Protein AF-A0A2G3DRL0-F1 (afdb_monomer)

Organism: NCBI:txid46206

Structure (mmCIF, N/CA/C/O backbone):
data_AF-A0A2G3DRL0-F1
#
_entry.id   AF-A0A2G3DRL0-F1
#
loop_
_atom_site.group_PDB
_atom_site.id
_atom_site.type_symbol
_atom_site.label_atom_id
_atom_site.label_alt_id
_atom_site.label_comp_id
_atom_site.label_asym_id
_atom_site.label_entity_id
_atom_site.label_seq_id
_atom_site.pdbx_PDB_ins_code
_atom_site.Cartn_x
_atom_site.Cartn_y
_atom_site.Cartn_z
_atom_site.occupancy
_atom_site.B_iso_or_equiv
_atom_site.auth_seq_id
_atom_site.auth_comp_id
_atom_site.auth_asym_id
_atom_site.auth_atom_id
_atom_site.pdbx_PDB_model_num
ATOM 1 N N . MET A 1 1 ? 20.044 -5.148 -5.518 1.00 43.28 1 MET A N 1
ATOM 2 C CA . MET A 1 1 ? 19.306 -4.463 -4.436 1.00 43.28 1 MET A CA 1
ATOM 3 C C . MET A 1 1 ? 18.509 -3.360 -5.099 1.00 43.28 1 MET A C 1
ATOM 5 O O . MET A 1 1 ? 19.130 -2.564 -5.788 1.00 43.28 1 MET A O 1
ATOM 9 N N . SER A 1 2 ? 17.181 -3.342 -4.947 1.00 51.62 2 SER A N 1
ATOM 10 C CA . SER A 1 2 ? 16.343 -2.254 -5.471 1.00 51.62 2 SER A CA 1
ATOM 11 C C . SER A 1 2 ? 16.831 -0.926 -4.881 1.00 51.62 2 SER A C 1
ATOM 13 O O . SER A 1 2 ? 16.888 -0.779 -3.656 1.00 51.62 2 SER A O 1
ATOM 15 N N . ARG A 1 3 ? 17.259 0.019 -5.732 1.00 58.31 3 ARG A N 1
ATOM 16 C CA . ARG A 1 3 ? 17.622 1.378 -5.305 1.00 58.31 3 ARG A CA 1
ATOM 17 C C . ARG A 1 3 ? 16.341 2.087 -4.873 1.00 58.31 3 ARG A C 1
ATOM 19 O O . ARG A 1 3 ? 15.696 2.754 -5.673 1.00 58.31 3 ARG A O 1
ATOM 26 N N . ARG A 1 4 ? 15.966 1.950 -3.599 1.00 67.38 4 ARG A N 1
ATOM 27 C CA . ARG A 1 4 ? 14.940 2.810 -3.002 1.00 67.38 4 ARG A CA 1
ATOM 28 C C . ARG A 1 4 ? 15.447 4.248 -3.033 1.00 67.38 4 ARG A C 1
ATOM 30 O O . ARG A 1 4 ? 16.398 4.592 -2.336 1.00 67.38 4 ARG A O 1
ATOM 37 N N . THR A 1 5 ? 14.823 5.076 -3.856 1.00 85.38 5 THR A N 1
ATOM 38 C CA . THR A 1 5 ? 15.079 6.516 -3.931 1.00 85.38 5 THR A CA 1
ATOM 39 C C . THR A 1 5 ? 14.207 7.267 -2.925 1.00 85.38 5 THR A C 1
ATOM 41 O O . THR A 1 5 ? 13.182 6.754 -2.458 1.00 85.38 5 THR A O 1
ATOM 44 N N . ALA A 1 6 ? 14.571 8.510 -2.603 1.00 90.12 6 ALA A N 1
ATOM 45 C CA . ALA A 1 6 ? 13.720 9.390 -1.800 1.00 90.12 6 ALA A CA 1
ATOM 46 C C . ALA A 1 6 ? 12.315 9.553 -2.416 1.00 90.12 6 ALA A C 1
ATOM 48 O O . ALA A 1 6 ? 11.322 9.573 -1.688 1.00 90.12 6 ALA A O 1
ATOM 49 N N . GLU A 1 7 ? 12.225 9.583 -3.749 1.00 92.81 7 GLU A N 1
ATOM 50 C CA . GLU A 1 7 ? 10.963 9.651 -4.490 1.00 92.81 7 GLU A CA 1
ATOM 51 C C . GLU A 1 7 ? 10.116 8.389 -4.306 1.00 92.81 7 GLU A C 1
ATOM 53 O O . GLU A 1 7 ? 8.929 8.496 -4.005 1.00 92.81 7 GLU A O 1
ATOM 58 N N . SER A 1 8 ? 10.728 7.201 -4.379 1.00 92.50 8 SER A N 1
ATOM 59 C CA . SER A 1 8 ? 10.018 5.934 -4.155 1.00 92.50 8 SER A CA 1
ATOM 60 C C . SER A 1 8 ? 9.408 5.836 -2.754 1.00 92.50 8 SER A C 1
ATOM 62 O O . SER A 1 8 ? 8.253 5.444 -2.591 1.00 92.50 8 SER A O 1
ATOM 64 N N . ASN A 1 9 ? 10.141 6.285 -1.731 1.00 94.62 9 ASN A N 1
ATOM 65 C CA . ASN A 1 9 ? 9.632 6.323 -0.362 1.00 94.62 9 ASN A CA 1
ATOM 66 C C . ASN A 1 9 ? 8.541 7.393 -0.188 1.00 94.62 9 ASN A C 1
ATOM 68 O O . ASN A 1 9 ? 7.600 7.196 0.582 1.00 94.62 9 ASN A O 1
ATOM 72 N N . LYS A 1 10 ? 8.645 8.526 -0.897 1.00 96.12 10 LYS A N 1
ATOM 73 C CA . LYS A 1 10 ? 7.611 9.569 -0.911 1.00 96.12 10 LYS A CA 1
ATOM 74 C C . LYS A 1 10 ? 6.309 9.051 -1.526 1.00 96.12 10 LYS A C 1
ATOM 76 O O . LYS A 1 10 ? 5.257 9.308 -0.945 1.00 96.12 10 LYS A O 1
ATOM 81 N N . ALA A 1 11 ? 6.378 8.284 -2.616 1.00 97.19 11 ALA A N 1
ATOM 82 C CA . ALA A 1 11 ? 5.212 7.665 -3.248 1.00 97.19 11 ALA A CA 1
ATOM 83 C C . ALA A 1 11 ? 4.461 6.742 -2.280 1.00 97.19 11 ALA A C 1
ATOM 85 O O . ALA A 1 11 ? 3.256 6.896 -2.108 1.00 97.19 11 ALA A O 1
ATOM 86 N N . ILE A 1 12 ? 5.176 5.865 -1.564 1.00 97.56 12 ILE A N 1
ATOM 87 C CA . ILE A 1 12 ? 4.578 4.964 -0.561 1.00 97.56 12 ILE A CA 1
ATOM 88 C C . ILE A 1 12 ? 3.888 5.760 0.556 1.00 97.56 12 ILE A C 1
ATOM 90 O O . ILE A 1 12 ? 2.754 5.461 0.924 1.00 97.56 12 ILE A O 1
ATOM 94 N N . LYS A 1 13 ? 4.541 6.802 1.087 1.00 97.56 13 LYS A N 1
ATOM 95 C CA . LYS A 1 13 ? 3.939 7.665 2.120 1.00 97.56 13 LYS A CA 1
ATOM 96 C C . LYS A 1 13 ? 2.672 8.354 1.611 1.00 97.56 13 LYS A C 1
ATOM 98 O O . LYS A 1 13 ? 1.670 8.400 2.315 1.00 97.56 13 LYS A O 1
ATOM 103 N N . GLN A 1 14 ? 2.710 8.890 0.393 1.00 98.25 14 GLN A N 1
ATOM 104 C CA . GLN A 1 14 ? 1.556 9.539 -0.223 1.00 98.25 14 GLN A CA 1
ATOM 105 C C . GLN A 1 14 ? 0.418 8.552 -0.501 1.00 98.25 14 GLN A C 1
ATOM 107 O O . GLN A 1 14 ? -0.737 8.919 -0.301 1.00 98.25 14 GLN A O 1
ATOM 112 N N . ALA A 1 15 ? 0.726 7.318 -0.901 1.00 98.38 15 ALA A N 1
ATOM 113 C CA . ALA A 1 15 ? -0.263 6.262 -1.074 1.00 98.38 15 ALA A CA 1
ATOM 114 C C . ALA A 1 15 ? -0.976 5.948 0.249 1.00 98.38 15 ALA A C 1
ATOM 116 O O . ALA A 1 15 ? -2.199 5.985 0.286 1.00 98.38 15 ALA A O 1
ATOM 117 N N . TRP A 1 16 ? -0.248 5.765 1.359 1.00 98.56 16 TRP A N 1
ATOM 118 C CA . TRP A 1 16 ? -0.868 5.561 2.681 1.00 98.56 16 TRP A CA 1
ATOM 119 C C . TRP A 1 16 ? -1.750 6.740 3.117 1.00 98.56 16 TRP A C 1
ATOM 121 O O . TRP A 1 16 ? -2.824 6.544 3.683 1.00 98.56 16 TRP A O 1
ATOM 131 N N . LEU A 1 17 ? -1.345 7.979 2.816 1.00 98.31 17 LEU A N 1
ATOM 132 C CA . LEU A 1 17 ? -2.173 9.160 3.084 1.00 98.31 17 LEU A CA 1
ATOM 133 C C . LEU A 1 17 ? -3.450 9.192 2.234 1.00 98.31 17 LEU A C 1
ATOM 135 O O . LEU A 1 17 ? -4.492 9.622 2.731 1.00 98.31 17 LEU A O 1
ATOM 139 N N . LYS A 1 18 ? -3.384 8.770 0.964 1.00 98.06 18 LYS A N 1
ATOM 140 C CA . LYS A 1 18 ? -4.574 8.602 0.116 1.00 98.06 18 LYS A CA 1
ATOM 141 C C . LYS A 1 18 ? -5.473 7.497 0.670 1.00 98.06 18 LYS A C 1
ATOM 143 O O . LYS A 1 18 ? -6.673 7.716 0.781 1.00 98.06 18 LYS A O 1
ATOM 148 N N . GLU A 1 19 ? -4.891 6.381 1.097 1.00 98.38 19 GLU A N 1
ATOM 149 C CA . GLU A 1 19 ? -5.623 5.247 1.663 1.00 98.38 19 GLU A CA 1
ATOM 150 C C . GLU A 1 19 ? -6.390 5.637 2.924 1.00 98.38 19 GLU A C 1
ATOM 152 O O . GLU A 1 19 ? -7.589 5.399 3.024 1.00 98.38 19 GLU A O 1
ATOM 157 N N . LYS A 1 20 ? -5.741 6.360 3.844 1.00 97.88 20 LYS A N 1
ATOM 158 C CA . LYS A 1 20 ? -6.407 6.912 5.029 1.00 97.88 20 LYS A CA 1
ATOM 159 C C . LYS A 1 20 ? -7.617 7.777 4.659 1.00 97.88 20 LYS A C 1
ATOM 161 O O . LYS A 1 20 ? -8.640 7.699 5.328 1.00 97.88 20 LYS A O 1
ATOM 166 N N . LYS A 1 21 ? -7.529 8.597 3.604 1.00 97.31 21 LYS A N 1
ATOM 167 C CA . LYS A 1 21 ? -8.662 9.420 3.139 1.00 97.31 21 LYS A CA 1
ATOM 168 C C . LYS A 1 21 ? -9.796 8.580 2.552 1.00 97.31 21 LYS A C 1
ATOM 170 O O . LYS A 1 21 ? -10.949 8.933 2.765 1.00 97.31 21 LYS A O 1
ATOM 175 N N . LEU A 1 22 ? -9.479 7.501 1.835 1.00 97.06 22 LEU A N 1
ATOM 176 C CA . LEU A 1 22 ? -10.484 6.570 1.318 1.00 97.06 22 LEU A CA 1
ATOM 177 C C . LEU A 1 22 ? -11.220 5.886 2.467 1.00 97.06 22 LEU A C 1
ATOM 179 O O . LEU A 1 22 ? -12.448 5.912 2.488 1.00 97.06 22 LEU A O 1
ATOM 183 N N . ILE A 1 23 ? -10.481 5.388 3.461 1.00 97.12 23 ILE A N 1
ATOM 184 C CA . ILE A 1 23 ? -11.063 4.761 4.654 1.00 97.12 23 ILE A CA 1
ATOM 185 C C . ILE A 1 23 ? -11.966 5.754 5.381 1.00 97.12 23 ILE A C 1
ATOM 187 O O . ILE A 1 23 ? -13.070 5.390 5.778 1.00 97.12 23 ILE A O 1
ATOM 191 N N . LEU A 1 24 ? -11.550 7.026 5.467 1.00 94.50 24 LEU A N 1
ATOM 192 C CA . LEU A 1 24 ? -12.365 8.109 6.025 1.00 94.50 24 LEU A CA 1
ATOM 193 C C . LEU A 1 24 ? -13.694 8.357 5.285 1.00 94.50 24 LEU A C 1
ATOM 195 O O . LEU A 1 24 ? -14.613 8.935 5.858 1.00 94.50 24 LEU A O 1
ATOM 199 N N . ALA A 1 25 ? -13.810 7.897 4.041 1.00 94.50 25 ALA A N 1
ATOM 200 C CA . ALA A 1 25 ? -15.017 7.955 3.223 1.00 94.50 25 ALA A CA 1
ATOM 201 C C . ALA A 1 25 ? -15.748 6.598 3.117 1.00 94.50 25 ALA A C 1
ATOM 203 O O . ALA A 1 25 ? -16.651 6.463 2.296 1.00 94.50 25 ALA A O 1
ATOM 204 N N . GLY A 1 26 ? -15.358 5.584 3.901 1.00 95.69 26 GLY A N 1
ATOM 205 C CA . GLY A 1 26 ? -15.928 4.231 3.826 1.00 95.69 26 GLY A CA 1
ATOM 206 C C . GLY A 1 26 ? -15.463 3.409 2.615 1.00 95.69 26 GLY A C 1
ATOM 207 O O . GLY A 1 26 ? -16.084 2.402 2.278 1.00 95.69 26 GLY A O 1
ATOM 208 N N . MET A 1 27 ? -14.378 3.828 1.963 1.00 97.25 27 MET A N 1
ATOM 209 C CA . MET A 1 27 ? -13.802 3.212 0.764 1.00 97.25 27 MET A CA 1
ATOM 210 C C . MET A 1 27 ? -12.379 2.697 1.040 1.00 97.25 27 MET A C 1
ATOM 212 O O . MET A 1 27 ? -11.757 3.049 2.037 1.00 97.25 27 MET A O 1
ATOM 216 N N . GLY A 1 28 ? -11.814 1.907 0.134 1.00 97.31 28 GLY A N 1
ATOM 217 C CA . GLY A 1 28 ? -10.419 1.465 0.210 1.00 97.31 28 GLY A CA 1
ATOM 218 C C . GLY A 1 28 ? -9.905 0.955 -1.130 1.00 97.31 28 GLY A C 1
ATOM 219 O O . GLY A 1 28 ? -10.687 0.699 -2.042 1.00 97.31 28 GLY A O 1
ATOM 220 N N . THR A 1 29 ? -8.590 0.816 -1.274 1.00 97.00 29 THR A N 1
ATOM 221 C CA . THR A 1 29 ? -7.977 0.064 -2.389 1.00 97.00 29 THR A CA 1
ATOM 222 C C . THR A 1 29 ? -7.842 -1.428 -2.079 1.00 97.00 29 THR A C 1
ATOM 224 O O . THR A 1 29 ? -7.619 -2.237 -2.981 1.00 97.00 29 THR A O 1
ATOM 227 N N . ARG A 1 30 ? -8.025 -1.790 -0.806 1.00 95.88 30 ARG A N 1
ATOM 228 C CA . ARG A 1 30 ? -8.176 -3.148 -0.284 1.00 95.88 30 ARG A CA 1
ATOM 229 C C . ARG A 1 30 ? -9.362 -3.168 0.682 1.00 95.88 30 ARG A C 1
ATOM 231 O O . ARG A 1 30 ? -9.717 -2.132 1.245 1.00 95.88 30 ARG A O 1
ATOM 238 N N . ASP A 1 31 ? -9.967 -4.337 0.870 1.00 96.06 31 ASP A N 1
ATOM 239 C CA . ASP A 1 31 ? -11.017 -4.514 1.872 1.00 96.06 31 ASP A CA 1
ATOM 240 C C . ASP A 1 31 ? -10.373 -4.667 3.255 1.00 96.06 31 ASP A C 1
ATOM 242 O O . ASP A 1 31 ? -9.984 -5.758 3.673 1.00 96.06 31 ASP A O 1
ATOM 246 N N . TRP A 1 32 ? -10.139 -3.533 3.912 1.00 97.38 32 TRP A N 1
ATOM 247 C CA . TRP A 1 32 ? -9.475 -3.471 5.211 1.00 97.38 32 TRP A CA 1
ATOM 248 C C . TRP A 1 32 ? -10.397 -3.937 6.331 1.00 97.38 32 TRP A C 1
ATOM 250 O O . TRP A 1 32 ? -11.532 -3.464 6.446 1.00 97.38 32 TRP A O 1
ATOM 260 N N . SER A 1 33 ? -9.881 -4.775 7.233 1.00 96.69 33 SER A N 1
ATOM 261 C CA . SER A 1 33 ? -10.610 -5.109 8.458 1.00 96.69 33 SER A CA 1
ATOM 262 C C . SER A 1 33 ? -10.844 -3.853 9.316 1.00 96.69 33 SER A C 1
ATOM 264 O O . SER A 1 33 ? -10.078 -2.891 9.215 1.00 96.69 33 SER A O 1
ATOM 266 N N . PRO A 1 34 ? -11.865 -3.832 10.192 1.00 96.56 34 PRO A N 1
ATOM 267 C CA . PRO A 1 34 ? -12.086 -2.718 11.117 1.00 96.56 34 PRO A CA 1
ATOM 268 C C . PRO A 1 34 ? -10.842 -2.328 11.926 1.00 96.56 34 PRO A C 1
ATOM 270 O O . PRO A 1 34 ? -10.543 -1.146 12.087 1.00 96.56 34 PRO A O 1
ATOM 273 N N . GLU A 1 35 ? -10.083 -3.324 12.378 1.00 96.19 35 GLU A N 1
ATOM 274 C CA . GLU A 1 35 ? -8.835 -3.120 13.109 1.00 96.19 35 GLU A CA 1
ATOM 275 C C . GLU A 1 35 ? -7.765 -2.462 12.228 1.00 96.19 35 GLU A C 1
ATOM 277 O O . GLU A 1 35 ? -7.163 -1.463 12.616 1.00 96.19 35 GLU A O 1
ATOM 282 N N . GLN A 1 36 ? -7.580 -2.949 10.999 1.00 98.00 36 GLN A N 1
ATOM 283 C CA . GLN A 1 36 ? -6.641 -2.351 10.049 1.00 98.00 36 GLN A CA 1
ATOM 284 C C . GLN A 1 36 ? -7.041 -0.924 9.667 1.00 98.00 36 GLN A C 1
ATOM 286 O O . GLN A 1 36 ? -6.175 -0.060 9.535 1.00 98.00 36 GLN A O 1
ATOM 291 N N . GLN A 1 37 ? -8.340 -0.640 9.535 1.00 98.06 37 GLN A N 1
ATOM 292 C CA . GLN A 1 37 ? -8.831 0.719 9.310 1.00 98.06 37 GLN A CA 1
ATOM 293 C C . GLN A 1 37 ? -8.408 1.652 10.453 1.00 98.06 37 GLN A C 1
ATOM 295 O O . GLN A 1 37 ? -7.887 2.741 10.198 1.00 98.06 37 GLN A O 1
ATOM 300 N N . GLU A 1 38 ? -8.569 1.227 11.708 1.00 96.50 38 GLU A N 1
ATOM 301 C CA . GLU A 1 38 ? -8.145 2.002 12.877 1.00 96.50 38 GLU A CA 1
ATOM 302 C C . GLU A 1 38 ? -6.623 2.176 12.938 1.00 96.50 38 GLU A C 1
ATOM 304 O O . GLU A 1 38 ? -6.141 3.292 13.158 1.00 96.50 38 GLU A O 1
ATOM 309 N N . GLN A 1 39 ? -5.853 1.124 12.657 1.00 97.31 39 GLN A N 1
ATOM 310 C CA . GLN A 1 39 ? -4.393 1.193 12.562 1.00 97.31 39 GLN A CA 1
ATOM 311 C C . GLN A 1 39 ? -3.946 2.199 11.491 1.00 97.31 39 GLN A C 1
ATOM 313 O O . GLN A 1 39 ? -3.068 3.028 11.748 1.00 97.31 39 GLN A O 1
ATOM 318 N N . ILE A 1 40 ? -4.576 2.207 10.313 1.00 97.69 40 ILE A N 1
ATOM 319 C CA . ILE A 1 40 ? -4.260 3.163 9.241 1.00 97.69 40 ILE A CA 1
ATOM 320 C C . ILE A 1 40 ? -4.635 4.590 9.653 1.00 97.69 40 ILE A C 1
ATOM 322 O O . ILE A 1 40 ? -3.876 5.529 9.402 1.00 97.69 40 ILE A O 1
ATOM 326 N N . ILE A 1 41 ? -5.775 4.787 10.313 1.00 96.50 41 ILE A N 1
ATOM 327 C CA . ILE A 1 41 ? -6.199 6.114 10.771 1.00 96.50 41 ILE A CA 1
ATOM 328 C C . ILE A 1 41 ? -5.255 6.659 11.848 1.00 96.50 41 ILE A C 1
ATOM 330 O O . ILE A 1 41 ? -4.887 7.836 11.787 1.00 96.50 41 ILE A O 1
ATOM 334 N N . THR A 1 42 ? -4.846 5.833 12.807 1.00 95.31 42 THR A N 1
ATOM 335 C CA . THR A 1 42 ? -4.048 6.253 13.969 1.00 95.31 42 THR A CA 1
ATOM 336 C C . THR A 1 42 ? -2.552 6.314 13.665 1.00 95.31 42 THR A C 1
ATOM 338 O O . THR A 1 42 ? -1.914 7.335 13.915 1.00 95.31 42 THR A O 1
ATOM 341 N N . SER A 1 43 ? -1.997 5.254 13.077 1.00 94.31 43 SER A N 1
ATOM 342 C CA . SER A 1 43 ? -0.556 5.079 12.851 1.00 94.31 43 SER A CA 1
ATOM 343 C C . SER A 1 43 ? -0.116 5.336 11.406 1.00 94.31 43 SER A C 1
ATOM 345 O O . SER A 1 43 ? 1.074 5.510 11.141 1.00 94.31 43 SER A O 1
ATOM 347 N N . GLY A 1 44 ? -1.058 5.387 10.458 1.00 96.06 44 GLY A N 1
ATOM 348 C CA . GLY A 1 44 ? -0.763 5.565 9.034 1.00 96.06 44 GLY A CA 1
ATOM 349 C C . GLY A 1 44 ? -0.347 4.283 8.310 1.00 96.06 44 GLY A C 1
ATOM 350 O O . GLY A 1 44 ? 0.128 4.373 7.178 1.00 96.06 44 GLY A O 1
ATOM 351 N N . LYS A 1 45 ? -0.487 3.110 8.942 1.00 96.94 45 LYS A N 1
ATOM 352 C CA . LYS A 1 45 ? -0.131 1.808 8.368 1.00 96.94 45 LYS A CA 1
ATOM 353 C C . LYS A 1 45 ? -1.014 0.693 8.937 1.00 96.94 45 LYS A C 1
ATOM 355 O O . LYS A 1 45 ? -1.437 0.792 10.081 1.00 96.94 45 LYS A O 1
ATOM 360 N N . ALA A 1 46 ? -1.257 -0.355 8.152 1.00 97.81 46 ALA A N 1
ATOM 361 C CA . ALA A 1 46 ? -1.912 -1.585 8.606 1.00 97.81 46 ALA A CA 1
ATOM 362 C C . ALA A 1 46 ? -0.902 -2.704 8.890 1.00 97.81 46 ALA A C 1
ATOM 364 O O . ALA A 1 46 ? 0.195 -2.736 8.315 1.00 97.81 46 ALA A O 1
ATOM 365 N N . TYR A 1 47 ? -1.321 -3.647 9.725 1.00 97.62 47 TYR A N 1
ATOM 366 C CA . TYR A 1 47 ? -0.612 -4.876 10.055 1.00 97.62 47 TYR A CA 1
ATOM 367 C C . TYR A 1 47 ? -1.495 -6.086 9.714 1.00 97.62 47 TYR A C 1
ATOM 369 O O . TYR A 1 47 ? -2.725 -5.988 9.707 1.00 97.62 47 TYR A O 1
ATOM 377 N N . ASP A 1 48 ? -0.874 -7.195 9.325 1.00 94.81 48 ASP A N 1
ATOM 378 C CA . ASP A 1 48 ? -1.563 -8.469 9.117 1.00 94.81 48 ASP A CA 1
ATOM 379 C C . ASP A 1 48 ? -1.796 -9.214 10.443 1.00 94.81 48 ASP A C 1
ATOM 381 O O . ASP A 1 48 ? -1.406 -8.751 11.512 1.00 94.81 48 ASP A O 1
ATOM 385 N N . GLU A 1 49 ? -2.436 -10.380 10.366 1.00 92.88 49 GLU A N 1
ATOM 386 C CA . GLU A 1 49 ? -2.757 -11.243 11.515 1.00 92.88 49 GLU A CA 1
ATOM 387 C C . GLU A 1 49 ? -1.533 -11.740 12.307 1.00 92.88 49 GLU A C 1
ATOM 389 O O . GLU A 1 49 ? -1.682 -12.248 13.414 1.00 92.88 49 GLU A O 1
ATOM 394 N N . ASN A 1 50 ? -0.325 -11.606 11.750 1.00 94.38 50 ASN A N 1
ATOM 395 C CA . ASN A 1 50 ? 0.933 -11.995 12.384 1.00 94.38 50 ASN A CA 1
ATOM 396 C C . ASN A 1 50 ? 1.729 -10.770 12.873 1.00 94.38 50 ASN A C 1
ATOM 398 O O . ASN A 1 50 ? 2.955 -10.852 12.999 1.00 94.38 50 ASN A O 1
ATOM 402 N N . ASP A 1 51 ? 1.065 -9.625 13.064 1.00 94.75 51 ASP A N 1
ATOM 403 C CA . ASP A 1 51 ? 1.659 -8.332 13.425 1.00 94.75 51 ASP A CA 1
ATOM 404 C C . ASP A 1 51 ? 2.733 -7.840 12.437 1.00 94.75 51 ASP A C 1
ATOM 406 O O . ASP A 1 51 ? 3.581 -6.997 12.761 1.00 94.75 51 ASP A O 1
ATOM 410 N N . LYS A 1 52 ? 2.730 -8.333 11.191 1.00 97.00 52 LYS A N 1
ATOM 411 C CA . LYS A 1 52 ? 3.658 -7.852 10.166 1.00 97.00 52 LYS A CA 1
ATOM 412 C C . LYS A 1 52 ? 3.033 -6.702 9.408 1.00 97.00 52 LYS A C 1
ATOM 414 O O . LYS A 1 52 ? 1.899 -6.741 8.944 1.00 97.00 52 LYS A O 1
ATOM 419 N N . ALA A 1 53 ? 3.823 -5.653 9.248 1.00 97.19 53 ALA A N 1
ATOM 420 C CA . ALA A 1 53 ? 3.354 -4.446 8.603 1.00 97.19 53 ALA A CA 1
ATOM 421 C C . ALA A 1 53 ? 3.119 -4.675 7.099 1.00 97.19 53 ALA A C 1
ATOM 423 O O . ALA A 1 53 ? 4.033 -5.100 6.389 1.00 97.19 53 ALA A O 1
ATOM 424 N N . ILE A 1 54 ? 1.940 -4.294 6.608 1.00 98.25 54 ILE A N 1
ATOM 425 C CA . ILE A 1 54 ? 1.592 -4.345 5.184 1.00 98.25 54 ILE A CA 1
ATOM 426 C C . ILE A 1 54 ? 2.535 -3.430 4.387 1.00 98.25 54 ILE A C 1
ATOM 428 O O . ILE A 1 54 ? 2.878 -2.319 4.809 1.00 98.25 54 ILE A O 1
ATOM 432 N N . GLU A 1 55 ? 3.009 -3.898 3.239 1.00 97.75 55 GLU A N 1
ATOM 433 C CA . GLU A 1 55 ? 4.004 -3.217 2.415 1.00 97.75 55 GLU A CA 1
ATOM 434 C C . GLU A 1 55 ? 3.332 -2.455 1.265 1.00 97.75 55 GLU A C 1
ATOM 436 O O . GLU A 1 55 ? 2.383 -2.933 0.655 1.00 97.75 55 GLU A O 1
ATOM 441 N N . GLY A 1 56 ? 3.845 -1.260 0.951 1.00 97.62 56 GLY A N 1
ATOM 442 C CA . GLY A 1 56 ? 3.526 -0.591 -0.310 1.00 97.62 56 GLY A CA 1
ATOM 443 C C . GLY A 1 56 ? 4.420 -1.149 -1.415 1.00 97.62 56 GLY A C 1
ATOM 444 O O . GLY A 1 56 ? 5.622 -0.868 -1.415 1.00 97.62 56 GLY A O 1
ATOM 445 N N . HIS A 1 57 ? 3.853 -1.948 -2.312 1.00 97.38 57 HIS A N 1
ATOM 446 C CA . HIS A 1 57 ? 4.512 -2.517 -3.483 1.00 97.38 57 HIS A CA 1
ATOM 447 C C . HIS A 1 57 ? 4.394 -1.573 -4.683 1.00 97.38 57 HIS A C 1
ATOM 449 O O . HIS A 1 57 ? 3.314 -1.072 -4.982 1.00 97.38 57 HIS A O 1
ATOM 455 N N . HIS A 1 58 ? 5.499 -1.352 -5.396 1.00 97.38 58 HIS A N 1
ATOM 456 C CA . HIS A 1 58 ? 5.490 -0.658 -6.684 1.00 97.38 58 HIS A CA 1
ATOM 457 C C . HIS A 1 58 ? 5.062 -1.623 -7.799 1.00 97.38 58 HIS A C 1
ATOM 459 O O . HIS A 1 58 ? 5.872 -2.448 -8.222 1.00 97.38 58 HIS A O 1
ATOM 465 N N . MET A 1 59 ? 3.835 -1.477 -8.310 1.00 97.31 59 MET A N 1
ATOM 466 C CA . MET A 1 59 ? 3.268 -2.335 -9.368 1.00 97.31 59 MET A CA 1
ATOM 467 C C . MET A 1 59 ? 4.123 -2.333 -10.646 1.00 97.31 59 MET A C 1
ATOM 469 O O . MET A 1 59 ? 4.384 -3.376 -11.247 1.00 97.31 59 MET A O 1
ATOM 473 N N . LYS A 1 60 ? 4.608 -1.153 -11.051 1.00 95.88 60 LYS A N 1
ATOM 474 C CA . LYS A 1 60 ? 5.730 -0.987 -11.985 1.00 95.88 60 LYS A CA 1
ATOM 475 C C . LYS A 1 60 ? 6.999 -0.759 -11.172 1.00 95.88 60 LYS A C 1
ATOM 477 O O . LYS A 1 60 ? 7.127 0.284 -10.521 1.00 95.88 60 LYS A O 1
ATOM 482 N N . SER A 1 61 ? 7.926 -1.715 -11.196 1.00 95.12 61 SER A N 1
ATOM 483 C CA . SER A 1 61 ? 9.119 -1.671 -10.346 1.00 95.12 61 SER A CA 1
ATOM 484 C C . SER A 1 61 ? 9.987 -0.440 -10.624 1.00 95.12 61 SER A C 1
ATOM 486 O O . SER A 1 61 ? 10.185 -0.036 -11.768 1.00 95.12 61 SER A O 1
ATOM 488 N N . VAL A 1 62 ? 10.561 0.136 -9.566 1.00 93.31 62 VAL A N 1
ATOM 489 C CA . VAL A 1 62 ? 11.408 1.343 -9.652 1.00 93.31 62 VAL A CA 1
ATOM 490 C C . VAL A 1 62 ? 12.611 1.150 -10.582 1.00 93.31 62 VAL A C 1
ATOM 492 O O . VAL A 1 62 ? 13.012 2.082 -11.270 1.00 93.31 62 VAL A O 1
ATOM 495 N N . GLU A 1 63 ? 13.183 -0.057 -10.608 1.00 91.81 63 GLU A N 1
ATOM 496 C CA . GLU A 1 63 ? 14.364 -0.376 -11.416 1.00 91.81 63 GLU A CA 1
ATOM 497 C C . GLU A 1 63 ? 14.057 -0.418 -12.917 1.00 91.81 63 GLU A C 1
ATOM 499 O O . GLU A 1 63 ? 14.826 0.129 -13.703 1.00 91.81 63 GLU A O 1
ATOM 504 N N . ALA A 1 64 ? 12.931 -1.020 -13.315 1.00 93.00 64 ALA A N 1
ATOM 505 C CA . ALA A 1 64 ? 12.550 -1.130 -14.724 1.00 93.00 64 ALA A CA 1
ATOM 506 C C . ALA A 1 64 ? 11.763 0.093 -15.229 1.00 93.00 64 ALA A C 1
ATOM 508 O O . ALA A 1 64 ? 11.793 0.399 -16.418 1.00 93.00 64 ALA A O 1
ATOM 509 N N . TYR A 1 65 ? 11.078 0.809 -14.332 1.00 93.62 65 TYR A N 1
ATOM 510 C CA . TYR A 1 65 ? 10.160 1.899 -14.664 1.00 93.62 65 TYR A CA 1
ATOM 511 C C . TYR A 1 65 ? 10.395 3.143 -13.785 1.00 93.62 65 TYR A C 1
ATOM 513 O O . TYR A 1 65 ? 9.485 3.590 -13.076 1.00 93.62 65 TYR A O 1
ATOM 521 N N . PRO A 1 66 ? 11.594 3.756 -13.835 1.00 92.94 66 PRO A N 1
ATOM 522 C CA . PRO A 1 66 ? 11.968 4.863 -12.951 1.00 92.94 66 PRO A CA 1
ATOM 523 C C . PRO A 1 66 ? 11.038 6.079 -13.069 1.00 92.94 66 PRO A C 1
ATOM 525 O O . PRO A 1 66 ? 10.786 6.749 -12.072 1.00 92.94 66 PRO A O 1
ATOM 528 N N . ASN A 1 67 ? 10.435 6.314 -14.241 1.00 93.25 67 ASN A N 1
ATOM 529 C CA . ASN A 1 67 ? 9.486 7.413 -14.470 1.00 93.25 67 ASN A CA 1
ATOM 530 C C . ASN A 1 67 ? 8.234 7.349 -13.573 1.00 93.25 67 ASN A C 1
ATOM 532 O O . ASN A 1 67 ? 7.571 8.363 -13.368 1.00 93.25 67 ASN A O 1
ATOM 536 N N . PHE A 1 68 ? 7.910 6.177 -13.016 1.00 93.25 68 PHE A N 1
ATOM 537 C CA . PHE A 1 68 ? 6.756 5.975 -12.137 1.00 93.25 68 PHE A CA 1
ATOM 538 C C . PHE A 1 68 ? 7.138 5.838 -10.657 1.00 93.25 68 PHE A C 1
ATOM 540 O O . PHE A 1 68 ? 6.256 5.646 -9.818 1.00 93.25 68 PHE A O 1
ATOM 547 N N . GLN A 1 69 ? 8.425 5.939 -10.300 1.00 94.44 69 GLN A N 1
ATOM 548 C CA . GLN A 1 69 ? 8.892 5.658 -8.936 1.00 94.44 69 GLN A CA 1
ATOM 549 C C . GLN A 1 69 ? 8.253 6.571 -7.884 1.00 94.44 69 GLN A C 1
ATOM 551 O O . GLN A 1 69 ? 7.974 6.129 -6.772 1.00 94.44 69 GLN A O 1
ATOM 556 N N . GLY A 1 70 ? 8.022 7.835 -8.249 1.00 95.81 70 GLY A N 1
ATOM 557 C CA . GLY A 1 70 ? 7.439 8.863 -7.391 1.00 95.81 70 GLY A CA 1
ATOM 558 C C . GLY A 1 70 ? 5.911 8.923 -7.433 1.00 95.81 70 GLY A C 1
ATOM 559 O O . GLY A 1 70 ? 5.334 9.768 -6.752 1.00 95.81 70 GLY A O 1
ATOM 560 N N . ASN A 1 71 ? 5.249 8.069 -8.222 1.00 96.56 71 ASN A N 1
ATOM 561 C CA . ASN A 1 71 ? 3.803 8.120 -8.391 1.00 96.56 71 ASN A CA 1
ATOM 562 C C . ASN A 1 71 ? 3.090 7.285 -7.304 1.00 96.56 71 ASN A C 1
ATOM 564 O O . ASN A 1 71 ? 3.237 6.064 -7.300 1.00 96.56 71 ASN A O 1
ATOM 568 N N . PRO A 1 72 ? 2.287 7.890 -6.408 1.00 97.50 72 PRO A N 1
ATOM 569 C CA . PRO A 1 72 ? 1.523 7.139 -5.410 1.00 97.50 72 PRO A CA 1
ATOM 570 C C . PRO A 1 72 ? 0.461 6.206 -6.008 1.00 97.50 72 PRO A C 1
ATOM 572 O O . PRO A 1 72 ? 0.094 5.239 -5.356 1.00 97.50 72 PRO A O 1
ATOM 575 N N . ASP A 1 73 ? -0.015 6.453 -7.233 1.00 96.94 73 ASP A N 1
ATOM 576 C CA . ASP A 1 73 ? -0.981 5.571 -7.908 1.00 96.94 73 ASP A CA 1
ATOM 577 C C . ASP A 1 73 ? -0.317 4.309 -8.489 1.00 96.94 73 ASP A C 1
ATOM 579 O O . ASP A 1 73 ? -1.006 3.409 -8.957 1.00 96.94 73 ASP A O 1
ATOM 583 N N . ASN A 1 74 ? 1.020 4.230 -8.434 1.00 97.56 74 ASN A N 1
ATOM 584 C CA . ASN A 1 74 ? 1.809 3.035 -8.742 1.00 97.56 74 ASN A CA 1
ATOM 585 C C . ASN A 1 74 ? 2.012 2.125 -7.515 1.00 97.56 74 ASN A C 1
ATOM 587 O O . ASN A 1 74 ? 2.807 1.188 -7.569 1.00 97.56 74 ASN A O 1
ATOM 591 N N . ILE A 1 75 ? 1.345 2.417 -6.396 1.00 98.25 75 ILE A N 1
ATOM 592 C CA . ILE A 1 75 ? 1.467 1.650 -5.159 1.00 98.25 75 ILE A CA 1
ATOM 593 C C . ILE A 1 75 ? 0.231 0.771 -4.963 1.00 98.25 75 ILE A C 1
ATOM 595 O O . ILE A 1 75 ? -0.898 1.258 -5.005 1.00 98.25 75 ILE A O 1
ATOM 599 N N . GLU A 1 76 ? 0.457 -0.508 -4.688 1.00 97.81 76 GLU A N 1
ATOM 600 C CA . GLU A 1 76 ? -0.542 -1.423 -4.131 1.00 97.81 76 GLU A CA 1
ATOM 601 C C . GLU A 1 76 ? -0.114 -1.890 -2.734 1.00 97.81 76 GLU A C 1
ATOM 603 O O . GLU A 1 76 ? 1.077 -1.911 -2.416 1.00 97.81 76 GLU A O 1
ATOM 608 N N . PHE A 1 77 ? -1.074 -2.242 -1.878 1.00 98.25 77 PHE A N 1
ATOM 609 C CA . PHE A 1 77 ? -0.795 -2.684 -0.511 1.00 98.25 77 PHE A CA 1
ATOM 610 C C . PHE A 1 77 ? -0.884 -4.203 -0.390 1.00 98.25 77 PHE A C 1
ATOM 612 O O . PHE A 1 77 ? -1.964 -4.779 -0.536 1.00 98.25 77 PHE A O 1
ATOM 619 N N . LEU A 1 78 ? 0.250 -4.831 -0.081 1.00 97.69 78 LEU A N 1
ATOM 620 C CA . LEU A 1 78 ? 0.401 -6.282 -0.019 1.00 97.69 78 LEU A CA 1
ATOM 621 C C . LEU A 1 78 ? 1.035 -6.734 1.296 1.00 97.69 78 LEU A C 1
ATOM 623 O O . LEU A 1 78 ? 1.918 -6.064 1.840 1.00 97.69 78 LEU A O 1
ATOM 627 N N . THR A 1 79 ? 0.644 -7.908 1.784 1.00 97.88 79 THR A N 1
ATOM 628 C CA . THR A 1 79 ? 1.414 -8.606 2.821 1.00 97.88 79 THR A CA 1
ATOM 629 C C . THR A 1 79 ? 2.815 -8.939 2.302 1.00 97.88 79 THR A C 1
ATOM 631 O O . THR A 1 79 ? 3.102 -8.891 1.101 1.00 97.88 79 THR A O 1
ATOM 634 N N . ARG A 1 80 ? 3.724 -9.314 3.205 1.00 96.50 80 ARG A N 1
ATOM 635 C CA . ARG A 1 80 ? 5.095 -9.682 2.824 1.00 96.50 80 ARG A CA 1
ATOM 636 C C . ARG A 1 80 ? 5.136 -10.838 1.815 1.00 96.50 80 ARG A C 1
ATOM 638 O O . ARG A 1 80 ? 5.983 -10.838 0.916 1.00 96.50 80 ARG A O 1
ATOM 645 N N . ASP A 1 81 ? 4.242 -11.807 1.978 1.00 96.56 81 ASP A N 1
ATOM 646 C CA . ASP A 1 81 ? 4.186 -13.007 1.146 1.00 96.56 81 ASP A CA 1
ATOM 647 C C . ASP A 1 81 ? 3.512 -12.723 -0.199 1.00 96.56 81 ASP A C 1
ATOM 649 O O . ASP A 1 81 ? 4.055 -13.104 -1.237 1.00 96.56 81 ASP A O 1
ATOM 653 N N . GLU A 1 82 ? 2.424 -11.946 -0.207 1.00 97.94 82 GLU A N 1
ATOM 654 C CA . GLU A 1 82 ? 1.803 -11.433 -1.435 1.00 97.94 82 GLU A CA 1
ATOM 655 C C . GLU A 1 82 ? 2.807 -10.604 -2.254 1.00 97.94 82 GLU A C 1
ATOM 657 O O . GLU A 1 82 ? 2.966 -10.814 -3.454 1.00 97.94 82 GLU A O 1
ATOM 662 N N . HIS A 1 83 ? 3.570 -9.717 -1.608 1.00 97.44 83 HIS A N 1
ATOM 663 C CA . HIS A 1 83 ? 4.591 -8.909 -2.274 1.00 97.44 83 HIS A CA 1
ATOM 664 C C . HIS A 1 83 ? 5.688 -9.786 -2.889 1.00 97.44 83 HIS A C 1
ATOM 666 O O . HIS A 1 83 ? 6.139 -9.544 -4.009 1.00 97.44 83 HIS A O 1
ATOM 672 N N . ARG A 1 84 ? 6.114 -10.852 -2.201 1.00 96.94 84 ARG A N 1
ATOM 673 C CA . ARG A 1 84 ? 7.050 -11.821 -2.787 1.00 96.94 84 ARG A CA 1
ATOM 674 C C . ARG A 1 84 ? 6.440 -12.535 -3.996 1.00 96.94 84 ARG A C 1
ATOM 676 O O . ARG A 1 84 ? 7.149 -12.756 -4.979 1.00 96.94 84 ARG A O 1
ATOM 683 N N . ALA A 1 85 ? 5.165 -12.901 -3.925 1.00 97.19 85 ALA A N 1
ATOM 684 C CA . ALA A 1 85 ? 4.450 -13.567 -5.007 1.00 97.19 85 ALA A CA 1
ATOM 685 C C . ALA A 1 85 ? 4.278 -12.661 -6.237 1.00 97.19 85 ALA A C 1
ATOM 687 O O . ALA A 1 85 ? 4.516 -13.123 -7.350 1.00 97.19 85 ALA A O 1
ATOM 688 N N . ALA A 1 86 ? 4.022 -11.361 -6.051 1.00 96.94 86 ALA A N 1
ATOM 689 C CA . ALA A 1 86 ? 4.011 -10.365 -7.129 1.00 96.94 86 ALA A CA 1
ATOM 690 C C . ALA A 1 86 ? 5.344 -10.322 -7.900 1.00 96.94 86 ALA A C 1
ATOM 692 O O . ALA A 1 86 ? 5.375 -10.129 -9.115 1.00 96.94 86 ALA A O 1
ATOM 693 N N . HIS A 1 87 ? 6.449 -10.593 -7.200 1.00 96.75 87 HIS A N 1
ATOM 694 C CA . HIS A 1 87 ? 7.793 -10.760 -7.754 1.00 96.75 87 HIS A CA 1
ATOM 695 C C . HIS A 1 87 ? 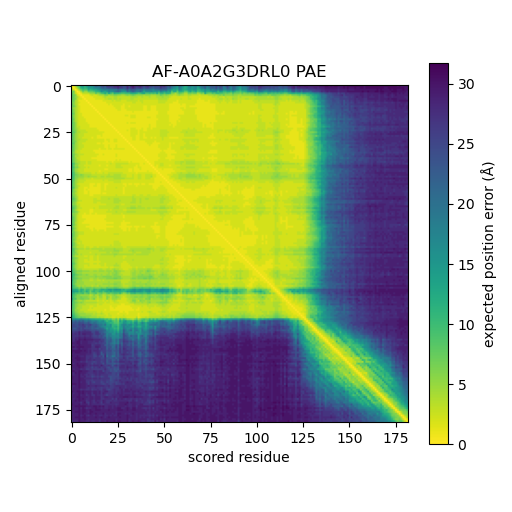8.104 -12.194 -8.244 1.00 96.75 87 HIS A C 1
ATOM 697 O O . HIS A 1 87 ? 9.270 -12.548 -8.442 1.00 96.75 87 HIS A O 1
ATOM 703 N N . ALA A 1 88 ? 7.099 -13.055 -8.419 1.00 95.31 88 ALA A N 1
ATOM 704 C CA . ALA A 1 88 ? 7.253 -14.465 -8.791 1.00 95.31 88 ALA A CA 1
ATOM 705 C C . ALA A 1 88 ? 8.268 -15.216 -7.901 1.00 95.31 88 ALA A C 1
ATOM 707 O O . ALA A 1 88 ? 9.127 -15.956 -8.381 1.00 95.31 88 ALA A O 1
ATOM 708 N N . GLY A 1 89 ? 8.226 -14.966 -6.588 1.00 95.38 89 GLY A N 1
ATOM 709 C CA . GLY A 1 89 ? 9.087 -15.624 -5.601 1.00 95.38 89 GLY A CA 1
ATOM 710 C C . GLY A 1 89 ? 10.439 -14.943 -5.360 1.00 95.38 89 GLY A C 1
ATOM 711 O O . GLY A 1 89 ? 11.110 -15.270 -4.378 1.00 95.38 89 GLY A O 1
ATOM 712 N N . ASN A 1 90 ? 10.850 -13.982 -6.195 1.00 95.69 90 ASN A N 1
ATOM 713 C CA . ASN A 1 90 ? 12.183 -13.378 -6.135 1.00 95.69 90 ASN A CA 1
ATOM 714 C C . ASN A 1 90 ? 12.151 -11.862 -6.377 1.00 95.69 90 ASN A C 1
ATOM 716 O O . ASN A 1 90 ? 11.990 -11.417 -7.506 1.00 95.69 90 ASN A O 1
ATOM 720 N N . PHE A 1 91 ? 12.439 -11.064 -5.341 1.00 93.81 91 PHE A N 1
ATOM 721 C CA . PHE A 1 91 ? 12.449 -9.586 -5.383 1.00 93.81 91 PHE A CA 1
ATOM 722 C C . PHE A 1 91 ? 13.389 -8.945 -6.420 1.00 93.81 91 PHE A C 1
ATOM 724 O O . PHE A 1 91 ? 13.356 -7.729 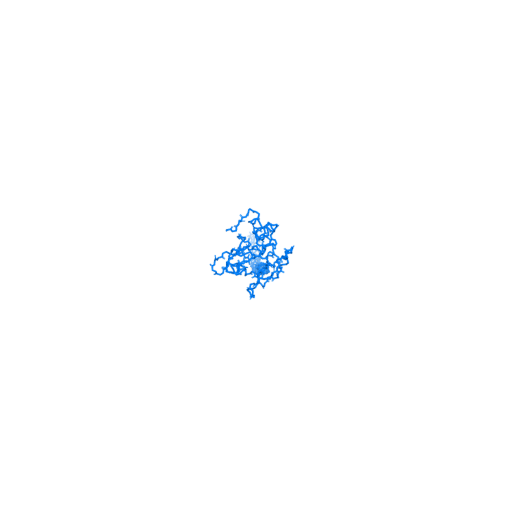-6.595 1.00 93.81 91 PHE A O 1
ATOM 731 N N . ARG A 1 92 ? 14.266 -9.719 -7.070 1.00 92.88 92 ARG A N 1
ATOM 732 C CA . ARG A 1 92 ? 15.077 -9.245 -8.204 1.00 92.88 92 ARG A CA 1
ATOM 733 C C . ARG A 1 92 ? 14.301 -9.211 -9.521 1.00 92.88 92 ARG A C 1
ATOM 735 O O . ARG A 1 92 ? 14.742 -8.548 -10.450 1.00 92.88 92 ARG A O 1
ATOM 742 N N . ASN A 1 93 ? 13.178 -9.916 -9.612 1.00 95.19 93 ASN A N 1
ATOM 743 C CA . ASN A 1 93 ? 12.333 -9.904 -10.797 1.00 95.19 93 ASN A CA 1
ATOM 744 C C . ASN A 1 93 ? 11.595 -8.559 -10.874 1.00 95.19 93 ASN A C 1
ATOM 746 O O . ASN A 1 93 ? 10.975 -8.164 -9.885 1.00 95.19 93 ASN A O 1
ATOM 750 N N . PRO A 1 94 ? 11.627 -7.840 -12.004 1.00 95.12 94 PRO A N 1
ATOM 751 C CA . PRO A 1 94 ? 10.847 -6.621 -12.152 1.00 95.12 94 PRO A CA 1
ATOM 752 C C . PRO A 1 94 ? 9.347 -6.936 -12.218 1.00 95.12 94 PRO A C 1
ATOM 754 O O . PRO A 1 94 ? 8.938 -7.967 -12.749 1.00 95.12 94 PRO A O 1
ATOM 757 N N . THR A 1 95 ? 8.531 -6.019 -11.707 1.00 95.81 95 THR A N 1
ATOM 758 C CA . THR A 1 95 ? 7.067 -6.060 -11.790 1.00 95.81 95 THR A CA 1
ATOM 759 C C . THR A 1 95 ? 6.565 -5.020 -12.787 1.00 95.81 95 THR A C 1
ATOM 761 O O . THR A 1 95 ? 7.163 -3.953 -12.951 1.00 95.81 95 THR A O 1
ATOM 764 N N . ASN A 1 96 ? 5.490 -5.365 -13.497 1.00 96.62 96 ASN A N 1
ATOM 765 C CA . ASN A 1 96 ? 4.770 -4.486 -14.420 1.00 96.62 96 ASN A CA 1
ATOM 766 C C . ASN A 1 96 ? 3.278 -4.845 -14.410 1.00 96.62 96 ASN A C 1
ATOM 768 O O . ASN A 1 96 ? 2.721 -5.289 -15.418 1.00 96.62 96 ASN A O 1
ATOM 772 N N . GLY A 1 97 ? 2.647 -4.754 -13.248 1.00 96.38 97 GLY A N 1
ATOM 773 C CA . GLY A 1 97 ? 1.252 -5.137 -13.101 1.00 96.38 97 GLY A CA 1
ATOM 774 C C . GLY A 1 97 ? 0.773 -5.109 -11.662 1.00 96.38 97 GLY A C 1
ATOM 775 O O . GLY A 1 97 ? 1.571 -4.943 -10.742 1.00 96.38 97 GLY A O 1
ATOM 776 N N . LYS A 1 98 ? -0.536 -5.281 -11.503 1.00 96.50 98 LYS A N 1
ATOM 777 C CA . LYS A 1 98 ? -1.218 -5.329 -10.209 1.00 96.50 98 LYS A CA 1
ATOM 778 C C . LYS A 1 98 ? -1.331 -6.776 -9.744 1.00 96.50 98 LYS A C 1
ATOM 780 O O . LYS A 1 98 ? -1.774 -7.620 -10.522 1.00 96.50 98 LYS A O 1
ATOM 785 N N . TYR A 1 99 ? -0.954 -7.083 -8.511 1.00 9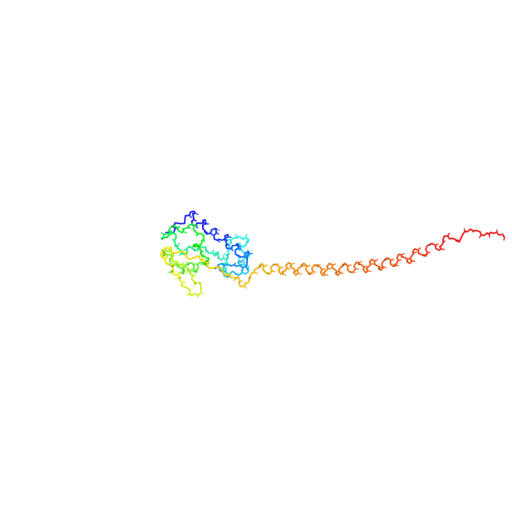6.94 99 TYR A N 1
ATOM 786 C CA . TYR A 1 99 ? -1.119 -8.429 -7.972 1.00 96.94 99 TYR A CA 1
ATOM 787 C C . TYR A 1 99 ? -2.564 -8.660 -7.521 1.00 96.94 99 TYR A C 1
ATOM 789 O O . TYR A 1 99 ? -3.121 -7.917 -6.710 1.00 96.94 99 TYR A O 1
ATOM 797 N N . ASN A 1 100 ? -3.185 -9.719 -8.032 1.00 94.44 100 ASN A N 1
ATOM 798 C CA . ASN A 1 100 ? -4.505 -10.146 -7.606 1.00 94.44 100 ASN A CA 1
ATOM 799 C C . ASN A 1 100 ? -4.369 -11.146 -6.453 1.00 94.44 100 ASN A C 1
ATOM 801 O O . ASN A 1 100 ? -3.987 -12.298 -6.646 1.00 94.44 100 ASN A O 1
ATOM 805 N N . VAL A 1 101 ? -4.713 -10.702 -5.245 1.00 90.56 101 VAL A N 1
ATOM 806 C CA . VAL A 1 101 ? -4.581 -11.504 -4.018 1.00 90.56 101 VAL A CA 1
ATOM 807 C C . VAL A 1 101 ? -5.485 -12.737 -3.983 1.00 90.56 101 VAL A C 1
ATOM 809 O O . VAL A 1 101 ? -5.164 -13.694 -3.288 1.00 90.56 101 VAL A O 1
ATOM 812 N N . LEU A 1 102 ? -6.591 -12.740 -4.735 1.00 89.56 102 LEU A N 1
ATOM 813 C CA . LEU A 1 102 ? -7.526 -13.867 -4.776 1.00 89.56 102 LEU A CA 1
ATOM 814 C C . LEU A 1 102 ? -7.043 -14.964 -5.726 1.00 89.56 102 LEU A C 1
ATOM 816 O O . LEU A 1 102 ? -7.157 -16.145 -5.415 1.00 89.56 102 LEU A O 1
ATOM 820 N N . THR A 1 103 ? -6.517 -14.581 -6.890 1.00 93.12 103 THR A N 1
ATOM 821 C CA . THR A 1 103 ? -6.063 -15.541 -7.909 1.00 93.12 103 THR A CA 1
ATOM 822 C C . THR A 1 103 ? -4.581 -15.889 -7.783 1.00 93.12 103 THR A C 1
ATOM 824 O O . THR A 1 103 ? -4.142 -16.894 -8.335 1.00 93.12 103 THR A O 1
ATOM 827 N N . GLY A 1 104 ? -3.801 -15.064 -7.080 1.00 91.75 104 GLY A N 1
ATOM 828 C CA . GLY A 1 104 ? -2.348 -15.179 -6.985 1.00 91.75 104 GLY A CA 1
ATOM 829 C C . GLY A 1 104 ? -1.606 -14.795 -8.270 1.00 91.75 104 GLY A C 1
ATOM 830 O O . GLY A 1 104 ? -0.436 -15.142 -8.433 1.00 91.75 104 GLY A O 1
ATOM 831 N N . VAL A 1 105 ? -2.278 -14.116 -9.204 1.00 91.69 105 VAL A N 1
ATOM 832 C CA . VAL A 1 105 ? -1.736 -13.750 -10.520 1.00 91.69 105 VAL A CA 1
ATOM 833 C C . VAL A 1 105 ? -1.533 -12.240 -10.610 1.00 91.69 105 VAL A C 1
ATOM 835 O O . VAL A 1 105 ? -2.354 -11.463 -10.132 1.00 91.69 105 VAL A O 1
ATOM 838 N N . THR A 1 106 ? -0.448 -11.814 -11.256 1.00 94.12 106 THR A N 1
ATOM 839 C CA . THR A 1 106 ? -0.209 -10.398 -11.564 1.00 94.12 106 THR A CA 1
ATOM 840 C C . THR A 1 106 ? -0.843 -10.021 -12.904 1.00 94.12 106 THR A C 1
ATOM 842 O O . THR A 1 106 ? -0.397 -10.476 -13.962 1.00 94.12 106 THR A O 1
ATOM 845 N N . ASP A 1 107 ? -1.832 -9.132 -12.865 1.00 93.25 107 ASP A N 1
ATOM 846 C CA . ASP A 1 107 ? -2.479 -8.545 -14.035 1.00 93.25 107 ASP A CA 1
ATOM 847 C C . ASP A 1 107 ? -1.538 -7.525 -14.687 1.00 93.25 107 ASP A C 1
ATOM 849 O O . ASP A 1 107 ? -1.300 -6.430 -14.167 1.00 93.25 107 ASP A O 1
ATOM 853 N N . LYS A 1 108 ? -0.954 -7.901 -15.829 1.00 94.25 108 LYS A N 1
ATOM 854 C CA . LYS A 1 108 ? 0.084 -7.107 -16.499 1.00 94.25 108 LYS A CA 1
ATOM 855 C C . LYS A 1 108 ? -0.465 -5.808 -17.088 1.00 94.25 108 LYS A C 1
ATOM 857 O O . LYS A 1 108 ? -1.545 -5.772 -17.678 1.00 94.25 108 LYS A O 1
ATOM 862 N N . PHE A 1 109 ? 0.334 -4.749 -17.005 1.00 94.69 109 PHE A N 1
ATOM 863 C CA . PHE A 1 109 ? 0.068 -3.490 -17.699 1.00 94.69 109 PHE A CA 1
ATOM 864 C C . PHE A 1 109 ? 0.686 -3.481 -19.098 1.00 94.69 109 PHE A C 1
ATOM 866 O O . PHE A 1 109 ? 1.720 -4.113 -19.337 1.00 94.69 109 PHE A O 1
ATOM 873 N N . ALA A 1 110 ? 0.103 -2.695 -20.007 1.00 89.44 110 ALA A N 1
ATOM 874 C CA . ALA A 1 110 ? 0.793 -2.303 -21.231 1.00 89.44 110 ALA A CA 1
ATOM 875 C C . ALA A 1 110 ? 2.034 -1.448 -20.894 1.00 89.44 110 ALA A C 1
ATOM 877 O O . ALA A 1 110 ? 2.107 -0.834 -19.826 1.00 89.44 110 ALA A O 1
ATOM 878 N N . GLU A 1 111 ? 3.030 -1.405 -21.786 1.00 73.69 111 GLU A N 1
ATOM 879 C CA . GLU A 1 111 ? 4.352 -0.817 -21.494 1.00 73.69 111 GLU A CA 1
ATOM 880 C C . GLU A 1 111 ? 4.273 0.610 -20.929 1.00 73.69 111 GLU A C 1
ATOM 882 O O . GLU A 1 111 ? 4.827 0.880 -19.860 1.00 73.69 111 GLU A O 1
ATOM 887 N N . ASN A 1 112 ? 3.499 1.480 -21.582 1.00 76.94 112 ASN A N 1
ATOM 888 C CA . ASN A 1 112 ? 3.353 2.894 -21.218 1.00 76.94 112 ASN A CA 1
ATOM 889 C C . ASN A 1 112 ? 2.135 3.190 -20.338 1.00 76.94 112 ASN A C 1
ATOM 891 O O . ASN A 1 112 ? 1.855 4.348 -20.036 1.00 76.94 112 ASN A O 1
ATOM 895 N N . GLU A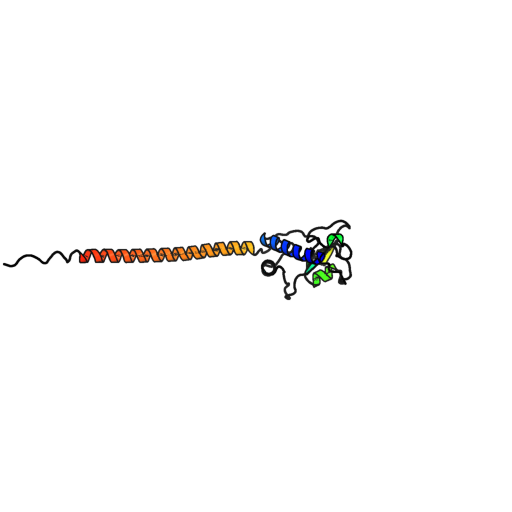 1 113 ? 1.402 2.159 -19.927 1.00 88.88 113 GLU A N 1
ATOM 896 C CA . GLU A 1 113 ? 0.204 2.321 -19.121 1.00 88.88 113 GLU A CA 1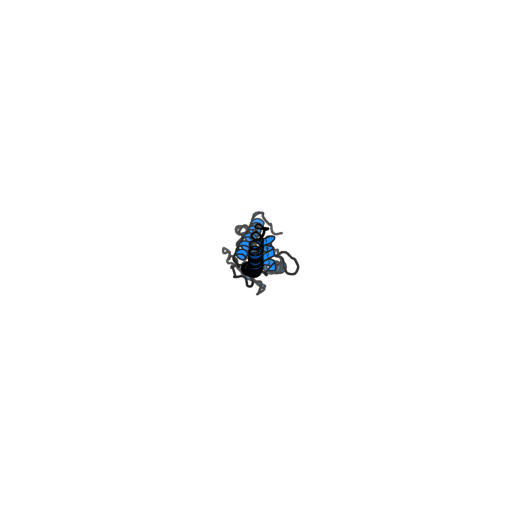
ATOM 897 C C . GLU A 1 113 ? 0.516 2.053 -17.646 1.00 88.88 113 GLU A C 1
ATOM 899 O O . GLU A 1 113 ? 1.279 1.146 -17.288 1.00 88.88 113 GLU A O 1
ATOM 904 N N . LEU A 1 114 ? -0.094 2.863 -16.785 1.00 91.12 114 LEU A N 1
ATOM 905 C CA . LEU A 1 114 ? -0.213 2.599 -15.362 1.00 91.12 114 LEU A CA 1
ATOM 906 C C . LEU A 1 114 ? -1.699 2.578 -15.020 1.00 91.12 114 LEU A C 1
ATOM 908 O O . LEU A 1 114 ? -2.381 3.595 -15.158 1.00 91.12 114 LEU A O 1
ATOM 912 N N . LYS A 1 115 ? -2.187 1.434 -14.539 1.00 91.38 115 LYS A N 1
ATOM 913 C CA . LYS A 1 115 ? -3.551 1.314 -14.027 1.00 91.38 115 LYS A CA 1
ATOM 914 C C . LYS A 1 115 ? -3.519 1.532 -12.521 1.00 91.38 115 LYS A C 1
ATOM 916 O O . LYS A 1 115 ? -2.869 0.780 -11.801 1.00 91.38 115 LYS A O 1
ATOM 921 N N . LYS A 1 116 ? -4.199 2.582 -12.057 1.00 92.12 116 LYS A N 1
ATOM 922 C CA . LYS A 1 116 ? -4.351 2.849 -10.621 1.00 92.12 116 LYS A CA 1
ATOM 923 C C . LYS A 1 116 ? -5.138 1.721 -9.949 1.00 92.12 116 LYS A C 1
ATOM 925 O O . LYS A 1 116 ? -6.007 1.117 -10.578 1.00 92.12 116 LYS A O 1
ATOM 930 N N . CYS A 1 117 ? -4.893 1.495 -8.661 1.00 93.31 117 CYS A N 1
ATOM 931 C CA . CYS A 1 117 ? -5.733 0.609 -7.862 1.00 93.31 117 CYS A CA 1
ATOM 932 C C . CYS A 1 117 ? -7.180 1.121 -7.836 1.00 93.31 117 CYS A C 1
ATOM 934 O O . CYS A 1 117 ? -7.438 2.299 -7.575 1.00 93.31 117 CYS A O 1
ATOM 936 N N . GLU A 1 118 ? -8.119 0.226 -8.131 1.00 93.19 118 GLU A N 1
ATOM 937 C CA . GLU A 1 118 ? -9.547 0.501 -8.030 1.00 93.19 118 GLU A CA 1
ATOM 938 C C . GLU A 1 118 ? -9.943 0.753 -6.577 1.00 93.19 118 GLU A C 1
ATOM 940 O O . GLU A 1 118 ? -9.429 0.121 -5.655 1.00 93.19 118 GLU A O 1
ATOM 945 N N . THR A 1 119 ? -10.861 1.695 -6.390 1.00 95.75 119 THR A N 1
ATOM 946 C CA . THR A 1 119 ? -11.452 1.989 -5.089 1.00 95.75 119 THR A CA 1
ATOM 947 C C . THR A 1 119 ? -12.717 1.165 -4.928 1.00 95.75 119 THR A C 1
ATOM 949 O O . THR A 1 119 ? -13.632 1.287 -5.744 1.00 95.75 119 THR A O 1
ATOM 952 N N . ILE A 1 120 ? -12.783 0.379 -3.866 1.00 96.00 120 ILE A N 1
ATOM 953 C CA . ILE A 1 120 ? -13.940 -0.427 -3.494 1.00 96.00 120 ILE A CA 1
ATOM 954 C C . ILE A 1 120 ? -14.605 0.151 -2.247 1.00 96.00 120 ILE A C 1
ATOM 956 O O . ILE A 1 120 ? -13.965 0.841 -1.450 1.00 96.00 120 ILE A O 1
ATOM 960 N N . GLN A 1 121 ? -15.895 -0.127 -2.084 1.00 96.62 121 GLN A N 1
ATOM 961 C CA . GLN A 1 121 ? -16.586 0.120 -0.825 1.00 96.62 121 GLN A CA 1
ATOM 962 C C . GLN A 1 121 ? -16.118 -0.919 0.196 1.00 96.62 121 GLN A C 1
ATOM 964 O O . GLN A 1 121 ? -16.065 -2.105 -0.124 1.00 96.62 121 GLN A O 1
ATOM 969 N N . LEU A 1 122 ? -15.759 -0.475 1.402 1.00 96.62 122 LEU A N 1
ATOM 970 C CA . LEU A 1 122 ? -15.335 -1.387 2.463 1.00 96.62 122 LEU A CA 1
ATOM 971 C C . LEU A 1 122 ? -16.518 -2.251 2.900 1.00 96.62 122 LEU A C 1
ATOM 973 O O . LEU A 1 122 ? -17.620 -1.733 3.101 1.00 96.62 122 LEU A O 1
ATOM 977 N N . SER A 1 123 ? -16.282 -3.546 3.102 1.00 95.50 123 SER A N 1
ATOM 978 C CA . SER A 1 123 ? -17.328 -4.477 3.536 1.00 95.50 123 SER A CA 1
ATOM 979 C C . SER A 1 123 ? -17.812 -4.171 4.956 1.00 95.50 123 SER A C 1
ATOM 981 O O . SER A 1 123 ? -18.984 -4.368 5.269 1.00 95.50 123 SER A O 1
ATOM 983 N N . ASN A 1 124 ? -16.924 -3.662 5.821 1.00 94.81 124 ASN A N 1
ATOM 984 C CA . ASN A 1 124 ? -17.240 -3.294 7.204 1.00 94.81 124 ASN A CA 1
ATOM 985 C C . ASN A 1 124 ? -16.575 -1.959 7.612 1.00 94.81 124 ASN A C 1
ATOM 987 O O . ASN A 1 124 ? -15.539 -1.968 8.283 1.00 94.81 124 ASN A O 1
ATOM 991 N N . PRO A 1 125 ? -17.105 -0.798 7.179 1.00 94.19 125 PRO A N 1
ATOM 992 C CA . PRO A 1 125 ? -16.493 0.506 7.434 1.00 94.19 125 PRO A CA 1
ATOM 993 C C . PRO A 1 125 ? -16.690 0.971 8.888 1.00 94.19 125 PRO A C 1
ATOM 995 O O . PRO A 1 125 ? -17.822 1.059 9.369 1.00 94.19 125 PRO A O 1
ATOM 998 N N . ILE A 1 126 ? -15.609 1.377 9.569 1.00 91.25 126 ILE A N 1
ATOM 999 C CA . ILE A 1 126 ? -15.672 1.808 10.984 1.00 91.25 126 ILE A CA 1
ATOM 1000 C C . ILE A 1 126 ? -16.372 3.159 11.212 1.00 91.25 126 ILE A C 1
ATOM 1002 O O . ILE A 1 126 ? -16.653 3.550 12.343 1.00 91.25 126 ILE A O 1
ATOM 1006 N N . ILE A 1 127 ? -16.617 3.918 10.148 1.00 77.81 127 ILE A N 1
ATOM 1007 C CA . ILE A 1 127 ? -17.158 5.282 10.245 1.00 77.81 127 ILE A CA 1
ATOM 1008 C C . ILE A 1 127 ? -18.675 5.260 10.289 1.00 77.81 127 ILE A C 1
ATOM 1010 O O . ILE A 1 127 ? -19.267 6.002 11.068 1.00 77.81 127 ILE A O 1
ATOM 1014 N N . ASN A 1 128 ? -19.291 4.323 9.567 1.00 62.50 128 ASN A N 1
ATOM 1015 C CA . ASN A 1 128 ? -20.720 4.067 9.698 1.00 62.50 128 ASN A CA 1
ATOM 1016 C C . ASN A 1 128 ? -21.042 3.517 11.093 1.00 62.50 128 ASN A C 1
ATOM 1018 O O . ASN A 1 128 ? -22.068 3.871 11.669 1.00 62.50 128 ASN A O 1
ATOM 1022 N N . THR A 1 129 ? -20.154 2.704 11.679 1.00 56.44 129 THR A N 1
ATOM 1023 C CA . THR A 1 129 ? -20.339 2.213 13.047 1.00 56.44 129 THR A CA 1
ATOM 1024 C C . THR A 1 129 ? -20.130 3.317 14.078 1.00 56.44 129 THR A C 1
ATOM 1026 O O . THR A 1 129 ? -21.010 3.476 14.913 1.00 56.44 129 THR A O 1
ATOM 1029 N N . LYS A 1 130 ? -19.080 4.150 14.000 1.00 55.81 130 LYS A N 1
ATOM 1030 C CA . LYS A 1 130 ? -18.887 5.261 14.958 1.00 55.81 130 LYS A CA 1
ATOM 1031 C C . LYS A 1 130 ? -19.982 6.331 14.885 1.00 55.81 130 LYS A C 1
ATOM 1033 O O . LYS A 1 130 ? -20.474 6.705 15.939 1.00 55.81 130 LYS A O 1
ATOM 1038 N N . GLN A 1 131 ? -20.455 6.736 13.701 1.00 53.22 131 GLN A N 1
ATOM 1039 C CA . GLN A 1 131 ? -21.621 7.635 13.601 1.00 53.22 131 GLN A CA 1
ATOM 1040 C C . GLN A 1 131 ? -22.885 7.006 14.196 1.00 53.22 131 GLN A C 1
ATOM 1042 O O . GLN A 1 131 ? -23.595 7.652 14.958 1.00 53.22 131 GLN A O 1
ATOM 1047 N N . SER A 1 132 ? -23.139 5.723 13.922 1.00 50.91 132 SER A N 1
ATOM 1048 C CA . SER A 1 132 ? -24.308 5.035 14.481 1.00 50.91 132 SER A CA 1
ATOM 1049 C C . SER A 1 132 ? -24.204 4.750 15.988 1.00 50.91 132 SER A C 1
ATOM 1051 O O . SER A 1 132 ? -25.230 4.611 16.648 1.00 50.91 132 SER A O 1
ATOM 1053 N N . ILE A 1 133 ? -22.990 4.639 16.539 1.00 55.19 133 ILE A N 1
ATOM 1054 C CA . ILE A 1 133 ? -22.734 4.453 17.974 1.00 55.19 133 ILE A CA 1
ATOM 1055 C C . ILE A 1 133 ? -22.804 5.801 18.693 1.00 55.19 133 ILE A C 1
ATOM 1057 O O . ILE A 1 133 ? -23.472 5.876 19.711 1.00 55.19 133 ILE A O 1
ATOM 1061 N N . GLU A 1 134 ? -22.238 6.876 18.139 1.00 53.50 134 GLU A N 1
ATOM 1062 C CA . GLU A 1 134 ? -22.376 8.233 18.686 1.00 53.50 134 GLU A CA 1
ATOM 1063 C C . GLU A 1 134 ? -23.841 8.699 18.674 1.00 53.50 134 GLU A C 1
ATOM 1065 O O . GLU A 1 134 ? -24.316 9.237 19.670 1.00 53.50 134 GLU A O 1
ATOM 1070 N N . GLU A 1 135 ? -24.613 8.417 17.620 1.00 54.44 135 GLU A N 1
ATOM 1071 C CA . GLU A 1 135 ? -26.060 8.675 17.621 1.00 54.44 135 GLU A CA 1
ATOM 1072 C C . GLU A 1 135 ? -26.801 7.825 18.666 1.00 54.44 135 GLU A C 1
ATOM 1074 O O . GLU A 1 135 ? -27.678 8.337 19.363 1.00 54.44 135 GLU A O 1
ATOM 1079 N N . LYS A 1 136 ? -26.444 6.545 18.838 1.00 53.97 136 LYS A N 1
ATOM 1080 C CA . LYS A 1 136 ? -27.060 5.675 19.857 1.00 53.97 136 LYS A CA 1
ATOM 1081 C C . LYS A 1 136 ? -26.678 6.062 21.282 1.00 53.97 136 LYS A C 1
ATOM 1083 O O . LYS A 1 136 ? -27.537 5.983 22.156 1.00 53.97 136 LYS A O 1
ATOM 1088 N N . ASP A 1 137 ? -25.452 6.513 21.515 1.00 53.59 137 ASP A N 1
ATOM 1089 C CA . ASP A 1 137 ? -24.982 6.992 22.813 1.00 53.59 137 ASP A CA 1
ATOM 1090 C C . ASP A 1 137 ? -25.612 8.341 23.158 1.00 53.59 137 ASP A C 1
ATOM 1092 O O . ASP A 1 137 ? -26.021 8.536 24.299 1.00 53.59 137 ASP A O 1
ATOM 1096 N N . VAL A 1 138 ? -25.812 9.236 22.184 1.00 56.81 138 VAL A N 1
ATOM 1097 C CA . VAL A 1 138 ? -26.570 10.484 22.381 1.00 56.81 138 VAL A CA 1
ATOM 1098 C C . VAL A 1 138 ? -28.049 10.193 22.660 1.00 56.81 138 VAL A C 1
ATOM 1100 O O . VAL A 1 138 ? -28.627 10.797 23.560 1.00 56.81 138 VAL A O 1
ATOM 1103 N N . VAL A 1 139 ? -28.675 9.241 21.959 1.00 57.66 139 VAL A N 1
ATOM 1104 C CA . VAL A 1 139 ? -30.070 8.833 22.226 1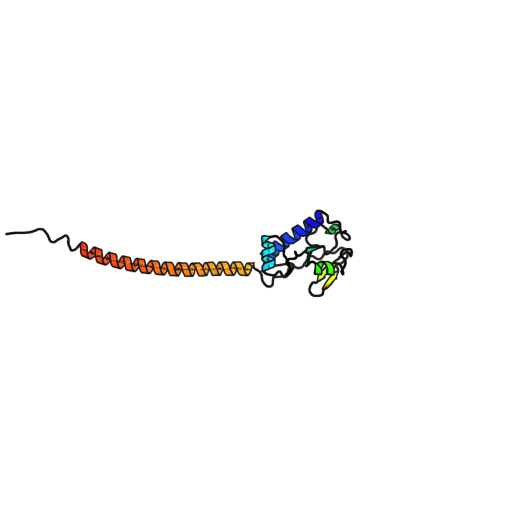.00 57.66 139 VAL A CA 1
ATOM 1105 C C . VAL A 1 139 ? -30.204 8.133 23.587 1.00 57.66 139 VAL A C 1
ATOM 1107 O O . VAL A 1 139 ? -31.149 8.409 24.323 1.00 57.66 139 VAL A O 1
ATOM 1110 N N . SER A 1 140 ? -29.241 7.287 23.958 1.00 56.81 140 SER A N 1
ATOM 1111 C CA . SER A 1 140 ? -29.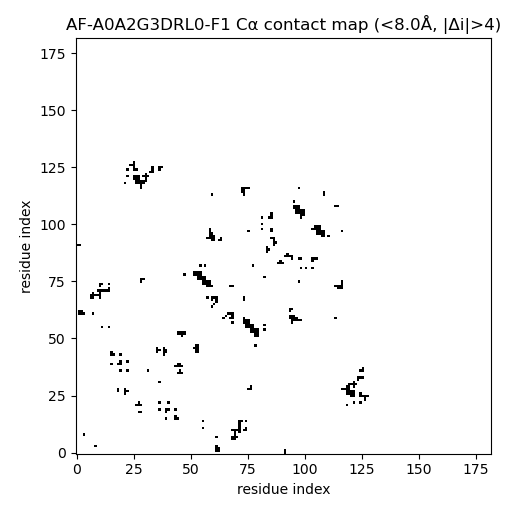128 6.630 25.268 1.00 56.81 140 SER A CA 1
ATOM 1112 C C . SER A 1 140 ? -28.957 7.647 26.403 1.00 56.81 140 SER A C 1
ATOM 1114 O O . SER A 1 140 ? -29.723 7.636 27.366 1.00 56.81 140 SER A O 1
ATOM 1116 N N . LEU A 1 141 ? -28.023 8.593 26.265 1.00 52.59 141 LEU A N 1
ATOM 1117 C CA . LEU A 1 141 ? -27.792 9.675 27.226 1.00 52.59 141 LEU A CA 1
ATOM 1118 C C . LEU A 1 141 ? -28.996 10.609 27.343 1.00 52.59 141 LEU A C 1
ATOM 1120 O O . LEU A 1 141 ? -29.315 11.021 28.453 1.00 52.59 141 LEU A O 1
ATOM 1124 N N . ASN A 1 142 ? -29.695 10.905 26.245 1.00 54.50 142 ASN A N 1
ATOM 1125 C CA . ASN A 1 142 ? -30.920 11.706 26.278 1.00 54.50 142 ASN A CA 1
ATOM 1126 C C . ASN A 1 142 ? -32.070 10.958 26.962 1.00 54.50 142 ASN A C 1
ATOM 1128 O O . ASN A 1 142 ? -32.767 11.551 27.775 1.00 54.50 142 ASN A O 1
ATOM 1132 N N . PHE A 1 143 ? -32.230 9.651 26.730 1.00 53.31 143 PHE A N 1
ATOM 1133 C CA . PHE A 1 143 ? -33.230 8.841 27.434 1.00 53.31 143 PHE A CA 1
ATOM 1134 C C . PHE A 1 143 ? -32.950 8.774 28.944 1.00 53.31 143 PHE A C 1
ATOM 1136 O O . PHE A 1 143 ? -33.851 8.922 29.775 1.00 53.31 143 PHE A O 1
ATOM 1143 N N . VAL A 1 144 ? -31.681 8.608 29.320 1.00 59.47 144 VAL A N 1
ATOM 1144 C CA . VAL A 1 144 ? -31.246 8.633 30.720 1.00 59.47 144 VAL A CA 1
ATOM 1145 C C . VAL A 1 144 ? -31.436 10.038 31.319 1.00 59.47 144 VAL A C 1
ATOM 1147 O O . VAL A 1 144 ? -32.011 10.179 32.395 1.00 59.47 144 VAL A O 1
ATOM 1150 N N . ALA A 1 145 ? -31.063 11.106 30.615 1.00 54.50 145 ALA A N 1
ATOM 1151 C CA . ALA A 1 145 ? -31.264 12.480 31.074 1.00 54.50 145 ALA A CA 1
ATOM 1152 C C . ALA A 1 145 ? -32.751 12.849 31.217 1.00 54.50 145 ALA A C 1
ATOM 1154 O O . ALA A 1 145 ? -33.125 13.504 32.192 1.00 54.50 145 ALA A O 1
ATOM 1155 N N . ASP A 1 146 ? -33.612 12.398 30.305 1.00 53.47 146 ASP A N 1
ATOM 1156 C CA . ASP A 1 146 ? -35.053 12.655 30.343 1.00 53.47 146 ASP A CA 1
ATOM 1157 C C . ASP A 1 146 ? -35.746 11.884 31.474 1.00 53.47 146 ASP A C 1
ATOM 1159 O O . ASP A 1 146 ? -36.626 12.434 32.144 1.00 53.47 146 ASP A O 1
ATOM 1163 N N . THR A 1 147 ? -35.306 10.657 31.770 1.00 54.62 147 THR A N 1
ATOM 1164 C CA . THR A 1 147 ? -35.794 9.894 32.933 1.00 54.62 147 THR A CA 1
ATOM 1165 C C . THR A 1 147 ? -35.376 10.535 34.262 1.00 54.62 147 THR A C 1
ATOM 1167 O O . THR A 1 147 ? -36.227 10.701 35.141 1.00 54.62 147 THR A O 1
ATOM 1170 N N . TYR A 1 148 ? -34.128 11.005 34.396 1.00 51.81 148 TYR A N 1
ATOM 1171 C CA . TYR A 1 148 ? -33.678 11.756 35.580 1.00 51.81 148 TYR A CA 1
ATOM 1172 C C . TYR A 1 148 ? -34.350 13.131 35.708 1.00 51.81 148 TYR A C 1
ATOM 1174 O O . TYR A 1 148 ? -34.638 13.595 36.813 1.00 51.81 148 TYR A O 1
ATOM 1182 N N . LYS A 1 149 ? -34.659 13.798 34.593 1.00 56.81 149 LYS A N 1
ATOM 1183 C CA . LYS A 1 149 ? -35.395 15.067 34.604 1.00 56.81 149 LYS A CA 1
ATOM 1184 C C . LYS A 1 149 ? -36.847 14.861 35.034 1.00 56.81 149 LYS A C 1
ATOM 1186 O O . LYS A 1 149 ? -37.358 15.651 35.827 1.00 56.81 149 LYS A O 1
ATOM 1191 N N . TYR A 1 150 ? -37.500 13.791 34.575 1.00 42.75 150 TYR A N 1
ATOM 1192 C CA . TYR A 1 150 ? -38.862 13.450 34.991 1.00 42.75 150 TYR A CA 1
ATOM 1193 C C . TYR A 1 150 ? -38.937 13.073 36.481 1.00 42.75 150 TYR A C 1
ATOM 1195 O O . TYR A 1 150 ? -39.863 13.523 37.160 1.00 42.75 150 TYR A O 1
ATOM 1203 N N . SER A 1 151 ? -37.951 12.339 37.019 1.00 55.09 151 SER A N 1
ATOM 1204 C CA . SER A 1 151 ? -37.887 12.000 38.452 1.00 55.09 151 SER A CA 1
ATOM 1205 C C . SER A 1 151 ? -37.624 13.222 39.344 1.00 55.09 151 SER A C 1
ATOM 1207 O O . SER A 1 151 ? -38.267 13.395 40.377 1.00 55.09 151 SER A O 1
ATOM 1209 N N . MET A 1 152 ? -36.750 14.139 38.917 1.00 52.56 152 MET A N 1
ATOM 1210 C CA . MET A 1 152 ? -36.493 15.391 39.641 1.00 52.56 152 MET A CA 1
ATOM 1211 C C . MET A 1 152 ? -37.719 16.319 39.636 1.00 52.56 152 MET A C 1
ATOM 1213 O O . MET A 1 152 ? -38.019 16.972 40.636 1.00 52.56 152 MET A O 1
ATOM 1217 N N . ILE A 1 153 ? -38.480 16.367 38.535 1.00 53.00 153 ILE A N 1
ATOM 1218 C CA . ILE A 1 153 ? -39.716 17.161 38.456 1.00 53.00 153 ILE A CA 1
ATOM 1219 C C . ILE A 1 153 ? -40.806 16.586 39.375 1.00 53.00 153 ILE A C 1
ATOM 1221 O O . ILE A 1 153 ? -41.500 17.356 40.048 1.00 53.00 153 ILE A O 1
ATOM 1225 N N . THR A 1 154 ? -40.970 15.261 39.451 1.00 48.50 154 THR A N 1
ATOM 1226 C CA . THR A 1 154 ? -41.947 14.638 40.364 1.00 48.50 154 THR A CA 1
ATOM 1227 C C . THR A 1 154 ? -41.578 14.841 41.835 1.00 48.50 154 THR A C 1
ATOM 1229 O O . THR A 1 154 ? -42.461 15.166 42.636 1.00 48.50 154 THR A O 1
ATOM 1232 N N . GLU A 1 155 ? -40.296 14.776 42.199 1.00 54.78 155 GLU A N 1
ATOM 1233 C CA . GLU A 1 155 ? -39.823 15.071 43.561 1.00 54.78 155 GLU A CA 1
ATOM 1234 C C . GLU A 1 155 ? -40.007 16.546 43.955 1.00 54.78 155 GLU A C 1
ATOM 1236 O O . GLU A 1 155 ? -40.498 16.850 45.051 1.00 54.78 155 GLU A O 1
ATOM 1241 N N . VAL A 1 156 ? -39.705 17.484 43.050 1.00 53.47 156 VAL A N 1
ATOM 1242 C CA . VAL A 1 156 ? -39.909 18.929 43.270 1.00 53.47 156 VAL A CA 1
ATOM 1243 C C . VAL A 1 156 ? -41.396 19.273 43.411 1.00 53.47 156 VAL A C 1
ATOM 1245 O O . VAL A 1 156 ? -41.778 20.119 44.223 1.00 53.47 156 VAL A O 1
ATOM 1248 N N . ASN A 1 157 ? -42.274 18.612 42.657 1.00 50.16 157 ASN A N 1
ATOM 1249 C CA . ASN A 1 157 ? -43.713 18.855 42.749 1.00 50.16 157 ASN A CA 1
ATOM 1250 C C . ASN A 1 157 ? -44.323 18.288 44.042 1.00 50.16 157 ASN A C 1
ATOM 1252 O O . ASN A 1 157 ? -45.176 18.944 44.647 1.00 50.16 157 ASN A O 1
ATOM 1256 N N . ASN A 1 158 ? -43.846 17.136 44.525 1.00 51.72 158 ASN A N 1
ATOM 1257 C CA . ASN A 1 158 ? -44.265 16.585 45.818 1.00 51.72 158 ASN A CA 1
ATOM 1258 C C . ASN A 1 158 ? -43.777 17.431 47.006 1.00 51.72 158 ASN A C 1
ATOM 1260 O O . ASN A 1 158 ? -44.533 17.674 47.950 1.00 51.72 158 ASN A O 1
ATOM 1264 N N . SER A 1 159 ? -42.553 17.956 46.944 1.00 55.47 159 SER A N 1
ATOM 1265 C CA . SER A 1 159 ? -42.009 18.844 47.981 1.00 55.47 159 SER A CA 1
ATOM 1266 C C . SER A 1 159 ? -42.694 20.221 47.999 1.00 55.47 159 SER A C 1
ATOM 1268 O O . SER A 1 159 ? -43.045 20.711 49.075 1.00 55.47 159 SER A O 1
ATOM 1270 N N . LYS A 1 160 ? -43.034 20.805 46.840 1.00 54.34 160 LYS A N 1
ATOM 1271 C CA . LYS A 1 160 ? -43.847 22.040 46.759 1.00 54.34 160 LYS A CA 1
ATOM 1272 C C . LYS A 1 160 ? -45.265 21.873 47.319 1.00 54.34 160 LYS A C 1
ATOM 1274 O O . LYS A 1 160 ? -45.800 22.815 47.909 1.00 54.34 160 LYS A O 1
ATOM 1279 N N . LYS A 1 161 ? -45.872 20.686 47.185 1.00 52.69 161 LYS A N 1
ATOM 1280 C CA . LYS A 1 161 ? -47.180 20.371 47.792 1.00 52.69 161 LYS A CA 1
ATOM 1281 C C . LYS A 1 161 ? -47.103 20.361 49.326 1.00 52.69 161 LYS A C 1
ATOM 1283 O O . LYS A 1 161 ? -47.991 20.907 49.973 1.00 52.69 161 LYS A O 1
ATOM 1288 N N . LYS A 1 162 ? -46.006 19.837 49.889 1.00 50.25 162 LYS A N 1
ATOM 1289 C CA . LYS A 1 162 ? -45.745 19.775 51.341 1.00 50.25 162 LYS A CA 1
ATOM 1290 C C . LYS A 1 162 ? -45.454 21.149 51.965 1.00 50.25 162 LYS A C 1
ATOM 1292 O O . LYS A 1 162 ? -45.826 21.403 53.108 1.00 50.25 162 LYS A O 1
ATOM 1297 N N . ILE A 1 163 ? -44.835 22.061 51.209 1.00 51.22 163 ILE A N 1
ATOM 1298 C CA . ILE A 1 163 ? -44.571 23.435 51.671 1.00 51.22 163 ILE A CA 1
ATOM 1299 C C . ILE A 1 163 ? -45.873 24.252 51.724 1.00 51.22 163 ILE A C 1
ATOM 1301 O O . ILE A 1 163 ? -46.125 24.922 52.724 1.00 51.22 163 ILE A O 1
ATOM 1305 N N . LYS A 1 164 ? -46.759 24.136 50.718 1.00 49.19 164 LYS A N 1
ATOM 1306 C CA . LYS A 1 164 ? -48.056 24.845 50.718 1.00 49.19 164 LYS A CA 1
ATOM 1307 C C . LYS A 1 164 ? -48.973 24.443 51.881 1.00 49.19 164 LYS A C 1
ATOM 1309 O O . LYS A 1 164 ? -49.692 25.300 52.386 1.00 49.19 164 LYS A O 1
ATOM 1314 N N . THR A 1 165 ? -48.943 23.187 52.333 1.00 48.50 165 THR A N 1
ATOM 1315 C CA . THR A 1 165 ? -49.755 22.739 53.481 1.00 48.50 165 THR A CA 1
ATOM 1316 C C . THR A 1 165 ? -49.245 23.273 54.821 1.00 48.50 165 THR A C 1
ATOM 1318 O O . THR A 1 165 ? -50.047 23.520 55.717 1.00 48.50 165 THR A O 1
ATOM 1321 N N . ASN A 1 166 ? -47.937 23.519 54.960 1.00 49.16 166 ASN A N 1
ATOM 1322 C CA . ASN A 1 166 ? -47.359 24.016 56.213 1.00 49.16 166 ASN A CA 1
ATOM 1323 C C . ASN A 1 166 ? -47.517 25.537 56.390 1.00 49.16 166 ASN A C 1
ATOM 1325 O O . ASN A 1 166 ? -47.765 25.990 57.504 1.00 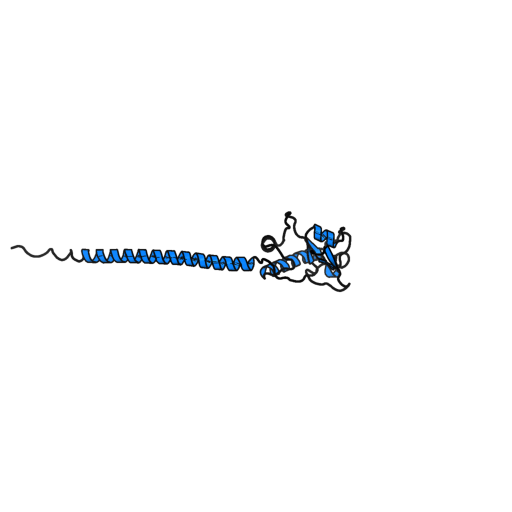49.16 166 ASN A O 1
ATOM 1329 N N . THR A 1 167 ? -47.465 26.336 55.317 1.00 45.25 167 THR A N 1
ATOM 1330 C CA . THR A 1 167 ? -47.589 27.808 55.419 1.00 45.25 167 THR A CA 1
ATOM 1331 C C . THR A 1 167 ? -49.010 28.278 55.765 1.00 45.25 167 THR A C 1
ATOM 1333 O O . THR A 1 167 ? -49.184 29.348 56.349 1.00 45.25 167 THR A O 1
ATOM 1336 N N . ILE A 1 168 ? -50.040 27.487 55.437 1.00 48.94 168 ILE A N 1
ATOM 1337 C CA . ILE A 1 168 ? -51.435 27.796 55.803 1.00 48.94 168 ILE A CA 1
ATOM 1338 C C . ILE A 1 168 ? -51.651 27.628 57.320 1.00 48.94 168 ILE A C 1
ATOM 1340 O O . ILE A 1 168 ? -52.386 28.412 57.918 1.00 48.94 168 ILE A O 1
ATOM 1344 N N . ASN A 1 169 ? -50.960 26.680 57.964 1.00 48.59 169 ASN A N 1
ATOM 1345 C CA . ASN A 1 169 ? -51.131 26.392 59.394 1.00 48.59 169 ASN A CA 1
ATOM 1346 C C . ASN A 1 169 ? -50.461 27.412 60.337 1.00 48.59 169 ASN A C 1
ATOM 1348 O O . ASN A 1 169 ? -50.918 27.575 61.467 1.00 48.59 169 ASN A O 1
ATOM 1352 N N . GLU A 1 170 ? -49.424 28.140 59.905 1.00 48.41 170 GLU A N 1
ATOM 1353 C CA . GLU A 1 170 ? -48.779 29.163 60.752 1.00 48.41 170 GLU A CA 1
ATOM 1354 C C . GLU A 1 170 ? -49.510 30.513 60.746 1.00 48.41 170 GLU A C 1
ATOM 1356 O O . GLU A 1 170 ? -49.589 31.174 61.783 1.00 48.41 170 GLU A O 1
ATOM 1361 N N . LYS A 1 171 ? -50.131 30.912 59.625 1.00 50.50 171 LYS A N 1
ATOM 1362 C CA . LYS A 1 171 ? -50.892 32.175 59.561 1.00 50.50 171 LYS A CA 1
ATOM 1363 C C . LYS A 1 171 ? -52.173 32.165 60.407 1.00 50.50 171 LYS A C 1
ATOM 1365 O O . LYS A 1 171 ? -52.650 33.235 60.775 1.00 50.50 171 LYS A O 1
ATOM 1370 N N . ALA A 1 172 ? -52.697 30.993 60.772 1.00 49.94 172 ALA A N 1
ATOM 1371 C CA . ALA A 1 172 ? -53.877 30.867 61.631 1.00 49.94 172 ALA A CA 1
ATOM 1372 C C . ALA A 1 172 ? -53.580 31.054 63.136 1.00 49.94 172 ALA A C 1
ATOM 1374 O O . ALA A 1 172 ? -54.507 31.224 63.924 1.00 49.94 172 ALA A O 1
ATOM 1375 N N . ARG A 1 173 ? -52.305 31.049 63.561 1.00 49.41 173 ARG A N 1
ATOM 1376 C CA . ARG A 1 173 ? -51.926 31.057 64.988 1.00 49.41 173 ARG A CA 1
ATOM 1377 C C . ARG A 1 173 ? -51.589 32.432 65.578 1.00 49.41 173 ARG A C 1
ATOM 1379 O O . ARG A 1 173 ? -51.453 32.536 66.790 1.00 49.41 173 ARG A O 1
ATOM 1386 N N . ILE A 1 174 ? -51.483 33.488 64.764 1.00 49.97 174 ILE A N 1
ATOM 1387 C CA . ILE A 1 174 ? -50.984 34.808 65.215 1.00 49.97 174 ILE A CA 1
ATOM 1388 C C . ILE A 1 174 ? -52.122 35.787 65.603 1.00 49.97 174 ILE A C 1
ATOM 1390 O O . ILE A 1 174 ? -51.852 36.867 66.118 1.00 49.97 174 ILE A O 1
ATOM 1394 N N . HIS A 1 175 ? -53.407 35.436 65.434 1.00 49.88 175 HIS A N 1
ATOM 1395 C CA . HIS A 1 175 ? -54.519 36.391 65.628 1.00 49.88 175 HIS A CA 1
ATOM 1396 C C . HIS A 1 175 ? -55.427 36.174 66.855 1.00 49.88 175 HIS A C 1
ATOM 1398 O O . HIS A 1 175 ? -56.480 36.797 66.943 1.00 49.88 175 HIS A O 1
ATOM 1404 N N . ILE A 1 176 ? -55.051 35.341 67.833 1.00 51.53 176 ILE A N 1
ATOM 1405 C CA . ILE A 1 176 ? -55.880 35.128 69.037 1.00 51.53 176 ILE A CA 1
ATOM 1406 C C . ILE A 1 176 ? -55.019 35.298 70.287 1.00 51.53 176 ILE A C 1
ATOM 1408 O O . ILE A 1 176 ? -54.499 34.342 70.849 1.00 51.53 176 ILE A O 1
ATOM 1412 N N . GLY A 1 177 ? -54.822 36.548 70.703 1.00 51.38 177 GLY A N 1
ATOM 1413 C CA . GLY A 1 177 ? -54.025 36.847 71.890 1.00 51.38 177 GLY A CA 1
ATOM 1414 C C . GLY A 1 177 ? -54.035 38.310 72.310 1.00 51.38 177 GLY A C 1
ATOM 1415 O O . GLY A 1 177 ? -52.998 38.817 72.717 1.00 51.38 177 GLY A O 1
ATOM 1416 N N . ARG A 1 178 ? -55.163 39.022 72.179 1.00 49.72 178 ARG A N 1
ATOM 1417 C CA . ARG A 1 178 ? -55.393 40.315 72.849 1.00 49.72 178 ARG A CA 1
ATOM 1418 C C . ARG A 1 178 ? -56.894 40.619 72.910 1.00 49.72 178 ARG A C 1
ATOM 1420 O O . ARG A 1 178 ? -57.539 40.656 71.869 1.00 49.72 178 ARG A O 1
ATOM 1427 N N . LYS A 1 179 ? -57.362 40.930 74.127 1.00 44.41 179 LYS A N 1
ATOM 1428 C CA . LYS A 1 179 ? -58.723 41.262 74.611 1.00 44.41 179 LYS A CA 1
ATOM 1429 C C . LYS A 1 179 ? -59.442 40.085 75.284 1.00 44.41 179 LYS A C 1
ATOM 1431 O O . LYS A 1 179 ? -59.545 39.030 74.687 1.00 44.41 179 LYS A O 1
ATOM 1436 N N . LEU A 1 180 ? -60.002 40.196 76.487 1.00 42.38 180 LEU A N 1
ATOM 1437 C CA . LEU A 1 180 ? -60.113 41.280 77.472 1.00 42.38 180 LEU A CA 1
ATOM 1438 C C . LEU A 1 180 ? -60.495 40.599 78.797 1.00 42.38 180 LEU A C 1
ATOM 1440 O O . LEU A 1 180 ? -61.354 39.723 78.798 1.00 42.38 180 LEU A O 1
ATOM 1444 N N . GLY A 1 181 ? -59.870 41.011 79.899 1.00 44.47 181 GLY A N 1
ATOM 1445 C CA . GLY A 1 181 ? -60.399 40.765 81.234 1.00 44.47 181 GLY A CA 1
ATOM 1446 C C . GLY A 1 181 ? -61.441 41.823 81.589 1.00 44.47 181 GLY A C 1
ATOM 1447 O O . GLY A 1 181 ? -61.237 43.004 81.295 1.00 44.47 181 GLY A O 1
ATOM 1448 N N . ARG A 1 182 ? -62.531 41.381 82.209 1.00 43.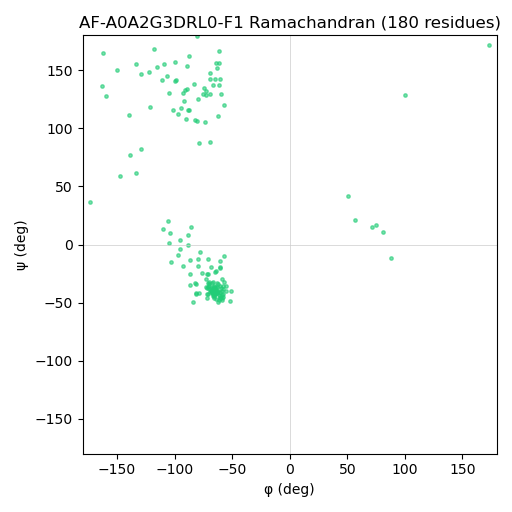69 182 ARG A N 1
ATOM 1449 C CA . ARG A 1 182 ? -63.210 41.982 83.361 1.00 43.69 182 ARG A CA 1
ATOM 1450 C C . ARG A 1 182 ? -64.283 41.020 83.841 1.00 43.69 182 ARG A C 1
ATOM 1452 O O . ARG A 1 182 ? -64.972 40.457 82.965 1.00 43.69 182 ARG A O 1
#

Secondary structure (DSSP, 8-state):
-----HHHHHHHHHHHHHHHHHHHTTEESS---HHHHHHHHHHS--B-TTSPBPEEEESB-TTT-GGGTT-GGGEEEE-HHHHHHHTTT-TTS--BEEEETTTTEEEEPPTT--PPPPPEE-SS-HHHHHHHHHHHHHHHHHHHHHHHHHHHHHHHHHHHHHHHHHHHHHHTSSS-------

Sequence (182 aa):
MSRRTAESNKAIKQAWLKEKKLILAGMGTRDWSPEQQEQIITSGKAYDENDKAIEGHHMKSVEAYPNFQGNPDNIEFLTRDEHRAAHAGNFRNPTNGKYNVLTGVTDKFAENELKKCETIQLSNPIINTKQSIEEKDVVSLNFVADTYKYSMITEVNNSKKKIKTNTINEKARIHIGRKLGR

Foldseek 3Di:
DQPQDPLLVQLQLVLLVVQLVQLVVQKGLDQDDQQQNVCCVPVSWGADPVRHTWDWAQQFGCVNCVVCSNHNQSTDTGDPVLNCLQQVNDPVRGHAADQDPVVSDGDHDDPPDDDGRDMDRHPDRVVVVVVVVVVVVVVVVVVVVVVVVVVVVVVVVVVVVVVVVVVVVVVVPPPPDDDDDD

Radius of gyration: 34.62 Å; Cα contacts (8 Å, |Δi|>4): 220; chains: 1; bounding box: 82×58×105 Å

InterPro domains:
  IPR028916 Tox-GHH domain [PF15636] (9-78)

pLDDT: mean 81.1, std 20.5, range [42.38, 98.56]

Mean predicted aligned error: 13.7 Å

Solvent-accessible surface area (backbone atoms only — not comparable to full-atom values): 10406 Å² total; per-residue (Å²): 127,86,81,80,43,75,46,37,56,48,9,42,53,50,31,39,56,50,43,38,54,31,47,74,70,40,24,20,74,58,78,52,51,54,67,33,48,50,34,23,67,75,75,54,48,38,53,49,100,81,75,45,64,52,37,70,41,52,26,44,18,49,87,83,34,56,94,44,28,55,40,33,57,36,43,46,84,29,46,72,65,55,49,32,50,54,22,76,72,36,86,86,46,77,34,52,28,51,65,37,84,88,79,72,45,61,53,68,51,58,93,93,54,82,79,57,72,62,77,44,74,34,89,54,41,62,61,65,50,49,55,54,44,53,51,48,49,51,53,49,52,47,52,53,50,50,53,53,50,52,52,52,52,54,52,52,52,54,52,54,55,56,51,59,62,53,59,59,63,59,72,71,68,78,82,81,88,82,88,78,92,132